Protein AF-A0A813CB22-F1 (afdb_monomer_lite)

Structure (mmCIF, N/CA/C/O backbone):
data_AF-A0A813CB22-F1
#
_entry.id   AF-A0A813CB22-F1
#
loop_
_atom_site.group_PDB
_atom_site.id
_atom_site.type_symbol
_atom_site.label_atom_id
_atom_site.label_alt_id
_atom_site.label_comp_id
_atom_site.label_asym_id
_atom_site.label_entity_id
_atom_site.label_seq_id
_atom_site.pdbx_PDB_ins_code
_atom_site.Cartn_x
_atom_site.Cartn_y
_atom_site.Cartn_z
_atom_site.occupancy
_atom_site.B_iso_or_equiv
_atom_site.auth_seq_id
_atom_site.auth_comp_id
_atom_site.auth_asym_id
_atom_site.auth_atom_id
_atom_site.pdbx_PDB_model_num
ATOM 1 N N . MET A 1 1 ? 55.226 3.024 30.418 1.00 32.41 1 MET A N 1
ATOM 2 C CA . MET A 1 1 ? 54.152 4.021 30.600 1.00 32.41 1 MET A CA 1
ATOM 3 C C . MET A 1 1 ? 52.921 3.530 29.858 1.00 32.41 1 MET A C 1
ATOM 5 O O . MET A 1 1 ? 53.021 3.389 28.644 1.00 32.41 1 MET A O 1
ATOM 9 N N . PRO A 1 2 ? 51.817 3.187 30.535 1.00 31.53 2 PRO A N 1
ATOM 10 C CA . PRO A 1 2 ? 50.578 2.846 29.855 1.00 31.53 2 PRO A CA 1
ATOM 11 C C . PRO A 1 2 ? 49.781 4.129 29.583 1.00 31.53 2 PRO A C 1
ATOM 13 O O . PRO A 1 2 ? 49.601 4.957 30.473 1.00 31.53 2 PRO A O 1
ATOM 16 N N . VAL A 1 3 ? 49.343 4.304 28.339 1.00 32.34 3 VAL A N 1
ATOM 17 C CA . VAL A 1 3 ? 48.434 5.380 27.930 1.00 32.34 3 VAL A CA 1
ATOM 18 C C . VAL A 1 3 ? 47.015 4.915 28.248 1.00 32.34 3 VAL A C 1
ATOM 20 O O . VAL A 1 3 ? 46.509 3.990 27.616 1.00 32.34 3 VAL A O 1
ATOM 23 N N . SER A 1 4 ? 46.399 5.523 29.261 1.00 29.50 4 SER A N 1
ATOM 24 C CA . SER A 1 4 ? 44.985 5.335 29.588 1.00 29.50 4 SER A CA 1
ATOM 25 C C . SER A 1 4 ? 44.114 5.925 28.477 1.00 29.50 4 SER A C 1
ATOM 27 O O . SER A 1 4 ? 44.137 7.128 28.236 1.00 29.50 4 SER A O 1
ATOM 29 N N . LEU A 1 5 ? 43.342 5.073 27.803 1.00 33.09 5 LEU A N 1
ATOM 30 C CA . LEU A 1 5 ? 42.227 5.476 26.948 1.00 33.09 5 LEU A CA 1
ATOM 31 C C . LEU A 1 5 ? 40.998 5.671 27.842 1.00 33.09 5 LEU A C 1
ATOM 33 O O . LEU A 1 5 ? 40.320 4.706 28.193 1.00 33.09 5 LEU A O 1
ATOM 37 N N . GLU A 1 6 ? 40.733 6.914 28.240 1.00 30.16 6 GLU A N 1
ATOM 38 C CA . GLU A 1 6 ? 39.457 7.289 28.850 1.00 30.16 6 GLU A CA 1
ATOM 39 C C . GLU A 1 6 ? 38.346 7.196 27.797 1.00 30.16 6 GLU A C 1
ATOM 41 O O . GLU A 1 6 ? 38.332 7.915 26.795 1.00 30.16 6 GLU A O 1
ATOM 46 N N . ALA A 1 7 ? 37.412 6.273 28.018 1.00 33.19 7 ALA A N 1
ATOM 47 C CA . ALA A 1 7 ? 36.183 6.178 27.251 1.00 33.19 7 ALA A CA 1
ATOM 48 C C . ALA A 1 7 ? 35.262 7.345 27.636 1.00 33.19 7 ALA A C 1
ATOM 50 O O . ALA A 1 7 ? 34.736 7.395 28.747 1.00 33.19 7 ALA A O 1
ATOM 51 N N . ALA A 1 8 ? 35.063 8.284 26.711 1.00 31.55 8 ALA A N 1
ATOM 52 C CA . ALA A 1 8 ? 34.074 9.343 26.849 1.00 31.55 8 ALA A CA 1
ATOM 53 C C . ALA A 1 8 ? 32.657 8.752 26.735 1.00 31.55 8 ALA A C 1
ATOM 55 O O . ALA A 1 8 ? 32.146 8.513 25.637 1.00 31.55 8 ALA A O 1
ATOM 56 N N . ASP A 1 9 ? 32.026 8.508 27.883 1.00 30.12 9 ASP A N 1
ATOM 57 C CA . ASP A 1 9 ? 30.626 8.105 27.993 1.00 30.12 9 ASP A CA 1
ATOM 58 C C . ASP A 1 9 ? 29.713 9.306 27.692 1.00 30.12 9 ASP A C 1
ATOM 60 O O . ASP A 1 9 ? 29.372 10.116 28.556 1.00 30.12 9 ASP A O 1
ATOM 64 N N . SER A 1 10 ? 29.355 9.472 26.417 1.00 33.22 10 SER A N 1
ATOM 65 C CA . SER A 1 10 ? 28.394 10.487 25.977 1.00 33.22 10 SER A CA 1
ATOM 66 C C . SER A 1 10 ? 26.966 9.956 26.109 1.00 33.22 10 SER A C 1
ATOM 68 O O . SER A 1 10 ? 26.302 9.570 25.145 1.00 33.22 10 SER A O 1
ATOM 70 N N . THR A 1 11 ? 26.456 9.967 27.338 1.00 32.47 11 THR A N 1
ATOM 71 C CA . THR A 1 11 ? 25.031 9.766 27.615 1.00 32.47 11 THR A CA 1
ATOM 72 C C . THR A 1 11 ? 24.233 10.978 27.124 1.00 32.47 11 THR A C 1
ATOM 74 O O . THR A 1 11 ? 23.935 11.926 27.848 1.00 32.47 11 THR A O 1
ATOM 77 N N . VAL A 1 12 ? 23.860 10.959 25.841 1.00 35.94 12 VAL A N 1
ATOM 78 C CA . VAL A 1 12 ? 22.913 11.920 25.263 1.00 35.94 12 VAL A CA 1
ATOM 79 C C . VAL A 1 12 ? 21.537 11.679 25.889 1.00 35.94 12 VAL A C 1
ATOM 81 O O . VAL A 1 12 ? 20.763 10.822 25.454 1.00 35.94 12 VAL A O 1
ATOM 84 N N . SER A 1 13 ? 21.234 12.453 26.932 1.00 36.97 13 SER A N 1
ATOM 85 C CA . SER A 1 13 ? 19.912 12.549 27.550 1.00 36.97 13 SER A CA 1
ATOM 86 C C . SER A 1 13 ? 18.880 12.948 26.494 1.00 36.97 13 SER A C 1
ATOM 88 O O . SER A 1 13 ? 18.839 14.074 25.991 1.00 36.97 13 SER A O 1
ATOM 90 N N . ARG A 1 14 ? 18.048 11.984 26.100 1.00 36.25 14 ARG A N 1
ATOM 91 C CA . ARG A 1 14 ? 16.977 12.186 25.129 1.00 36.25 14 ARG A CA 1
ATOM 92 C C . ARG A 1 14 ? 15.856 12.953 25.827 1.00 36.25 14 ARG A C 1
ATOM 94 O O . ARG A 1 14 ? 15.129 12.375 26.630 1.00 36.25 14 ARG A O 1
ATOM 101 N N . ALA A 1 15 ? 15.726 14.244 25.520 1.00 37.78 15 ALA A N 1
ATOM 102 C CA . ALA A 1 15 ? 14.705 15.120 26.093 1.00 37.78 15 ALA A CA 1
ATOM 103 C C . ALA A 1 15 ? 13.320 14.445 26.106 1.00 37.78 15 ALA A C 1
ATOM 105 O O . ALA A 1 15 ? 12.810 14.009 25.065 1.00 37.78 15 ALA A O 1
ATOM 106 N N . ALA A 1 16 ? 12.720 14.345 27.296 1.00 43.31 16 ALA A N 1
ATOM 107 C CA . ALA A 1 16 ? 11.394 13.777 27.483 1.00 43.31 16 ALA A CA 1
ATOM 108 C C . ALA A 1 16 ? 10.388 14.532 26.601 1.00 43.31 16 ALA A C 1
ATOM 110 O O . ALA A 1 16 ? 10.255 15.755 26.680 1.00 43.31 16 ALA A O 1
ATOM 111 N N . LYS A 1 17 ? 9.684 13.807 25.721 1.00 38.12 17 LYS A N 1
ATOM 112 C CA . LYS A 1 17 ? 8.632 14.395 24.884 1.00 38.12 17 LYS A CA 1
ATOM 113 C C . LYS A 1 17 ? 7.585 15.029 25.796 1.00 38.12 17 LYS A C 1
ATOM 115 O O . LYS A 1 17 ? 6.903 14.322 26.529 1.00 38.12 17 LYS A O 1
ATOM 120 N N . ARG A 1 18 ? 7.448 16.354 25.710 1.00 36.00 18 ARG A N 1
ATOM 121 C CA . ARG A 1 18 ? 6.444 17.152 26.424 1.00 36.00 18 ARG A CA 1
ATOM 122 C C . ARG A 1 18 ? 5.058 16.532 26.214 1.00 36.00 18 ARG A C 1
ATOM 124 O O . ARG A 1 18 ? 4.521 16.571 25.104 1.00 36.00 18 ARG A O 1
ATOM 131 N N . VAL A 1 19 ? 4.501 15.932 27.266 1.00 45.09 19 VAL A N 1
ATOM 132 C CA . VAL A 1 19 ? 3.139 15.390 27.262 1.00 45.09 19 VAL A CA 1
ATOM 133 C C . VAL A 1 19 ? 2.197 16.583 27.138 1.00 45.09 19 VAL A C 1
ATOM 135 O O . VAL A 1 19 ? 2.073 17.391 28.054 1.00 45.09 19 VAL A O 1
ATOM 138 N N . LYS A 1 20 ? 1.590 16.761 25.962 1.00 44.97 20 LYS A N 1
ATOM 139 C CA . LYS A 1 20 ? 0.552 17.778 25.776 1.00 44.97 20 LYS A CA 1
ATOM 140 C C . LYS A 1 20 ? -0.671 17.330 26.571 1.00 44.97 20 LYS A C 1
ATOM 142 O O . LYS A 1 20 ? -1.312 16.366 26.160 1.00 44.97 20 LYS A O 1
ATOM 147 N N . VAL A 1 21 ? -0.982 18.031 27.661 1.00 48.75 21 VAL A N 1
ATOM 148 C CA . VAL A 1 21 ? -2.254 17.885 28.379 1.00 48.75 21 VAL A CA 1
ATOM 149 C C . VAL A 1 21 ? -3.372 18.154 27.373 1.00 48.75 21 VAL A C 1
ATOM 151 O O . VAL A 1 21 ? -3.397 19.205 26.729 1.00 48.75 21 VAL A O 1
ATOM 154 N N . VAL A 1 22 ? -4.210 17.150 27.133 1.00 53.44 22 VAL A N 1
ATOM 155 C CA . VAL A 1 22 ? -5.393 17.282 26.282 1.00 53.44 22 VAL A CA 1
ATOM 156 C C . VAL A 1 22 ? -6.532 17.703 27.206 1.00 53.44 22 VAL A C 1
ATOM 158 O O . VAL A 1 22 ? -6.705 17.046 28.231 1.00 53.44 22 VAL A O 1
ATOM 161 N N . PRO A 1 23 ? -7.256 18.792 26.900 1.00 58.53 23 PRO A N 1
ATOM 162 C CA . PRO A 1 23 ? -8.482 19.137 27.611 1.00 58.53 23 PRO A CA 1
ATOM 163 C C . PRO A 1 23 ? -9.414 17.919 27.700 1.00 58.53 23 PRO A C 1
ATOM 165 O O . PRO A 1 23 ? -9.506 17.150 26.739 1.00 58.53 23 PRO A O 1
ATOM 168 N N . ALA A 1 24 ? -10.044 17.707 28.858 1.00 58.84 24 ALA A N 1
ATOM 169 C CA . ALA A 1 24 ? -10.843 16.508 29.136 1.00 58.84 24 ALA A CA 1
ATOM 170 C C . ALA A 1 24 ? -12.028 16.326 28.163 1.00 58.84 24 ALA A C 1
ATOM 172 O O . ALA A 1 24 ? -12.471 15.205 27.946 1.00 58.84 24 ALA A O 1
ATOM 173 N N . ASP A 1 25 ? -12.475 17.412 27.532 1.00 60.19 25 ASP A N 1
ATOM 174 C CA . ASP A 1 25 ? -13.574 17.493 26.565 1.00 60.19 25 ASP A CA 1
ATOM 175 C C . ASP A 1 25 ? -13.175 17.146 25.113 1.00 60.19 25 ASP A C 1
ATOM 177 O O . ASP A 1 25 ? -13.994 17.281 24.203 1.00 60.19 25 ASP A O 1
ATOM 181 N N . GLN A 1 26 ? -11.908 16.781 24.854 1.00 67.19 26 GLN A N 1
ATOM 182 C CA . GLN A 1 26 ? -11.372 16.594 23.492 1.00 67.19 26 GLN A CA 1
ATOM 183 C C . GLN A 1 26 ? -10.410 15.402 23.371 1.00 67.19 26 GLN A C 1
ATOM 185 O O . GLN A 1 26 ? -9.384 15.475 22.676 1.00 67.19 26 GLN A O 1
ATOM 190 N N . LEU A 1 27 ? -10.731 14.294 24.036 1.00 72.62 27 LEU A N 1
ATOM 191 C CA . LEU A 1 27 ? -9.895 13.093 24.109 1.00 72.62 27 LEU A CA 1
ATOM 192 C C . LEU A 1 27 ? -9.650 12.467 22.728 1.00 72.62 27 LEU A C 1
ATOM 194 O O . LEU A 1 27 ? -8.504 12.150 22.391 1.00 72.62 27 LEU A O 1
ATOM 198 N N . PHE A 1 28 ? -10.685 12.355 21.890 1.00 71.12 28 PHE A N 1
ATOM 199 C CA . PHE A 1 28 ? -10.590 11.771 20.547 1.00 71.12 28 PHE A CA 1
ATOM 200 C C . PHE A 1 28 ? -10.539 12.809 19.430 1.00 71.12 28 PHE A C 1
ATOM 202 O O . PHE A 1 28 ? -10.284 12.453 18.277 1.00 71.12 28 PHE A O 1
ATOM 209 N N . ARG A 1 29 ? -10.661 14.104 19.736 1.00 69.25 29 ARG A N 1
ATOM 210 C CA . ARG A 1 29 ? -10.611 15.174 18.725 1.00 69.25 29 ARG A CA 1
ATOM 211 C C . ARG A 1 29 ? -9.360 15.130 17.838 1.00 69.25 29 ARG A C 1
ATOM 213 O O . ARG A 1 29 ? -9.407 15.519 16.678 1.00 69.25 29 ARG A O 1
ATOM 220 N N . LYS A 1 30 ? -8.225 14.649 18.355 1.00 65.06 30 LYS A N 1
ATOM 221 C CA . LYS A 1 30 ? -6.988 14.474 17.564 1.00 65.06 30 LYS A CA 1
ATOM 222 C C . LYS A 1 30 ? -6.978 13.211 16.698 1.00 65.06 30 LYS A C 1
ATOM 224 O O . LYS A 1 30 ? -6.176 13.131 15.773 1.00 65.06 30 LYS A O 1
ATOM 229 N N . ALA A 1 31 ? -7.807 12.227 17.030 1.00 65.12 31 ALA A N 1
ATOM 230 C CA . ALA A 1 31 ? -7.944 10.973 16.298 1.00 65.12 31 ALA A CA 1
ATOM 231 C C . ALA A 1 31 ? -8.979 11.071 15.165 1.00 65.12 31 ALA A C 1
ATOM 233 O O . ALA A 1 31 ? -8.902 10.305 14.206 1.00 65.12 31 ALA A O 1
ATOM 234 N N . VAL A 1 32 ? -9.905 12.030 15.244 1.00 66.56 32 VAL A N 1
ATOM 235 C CA . VAL A 1 32 ? -10.917 12.284 14.214 1.00 66.56 32 VAL A CA 1
ATOM 236 C C . VAL A 1 32 ? -10.426 13.357 13.241 1.00 66.56 32 VAL A C 1
ATOM 238 O O . VAL A 1 32 ? -10.026 14.455 13.631 1.00 66.56 32 VAL A O 1
ATOM 241 N N . ASN A 1 33 ? -10.453 13.051 11.943 1.00 67.56 33 ASN A N 1
ATOM 242 C CA . ASN A 1 33 ? -10.124 14.030 10.914 1.00 67.56 33 ASN A CA 1
ATOM 243 C C . ASN A 1 33 ? -11.358 14.874 10.567 1.00 67.56 33 ASN A C 1
ATOM 245 O O . ASN A 1 33 ? -12.189 14.458 9.769 1.00 67.56 33 ASN A O 1
ATOM 249 N N . PHE A 1 34 ? -11.436 16.082 11.121 1.00 69.00 34 PHE A N 1
ATOM 250 C CA . PHE A 1 34 ? -12.512 17.042 10.833 1.00 69.00 34 PHE A CA 1
ATOM 251 C C . PHE A 1 34 ? -12.311 17.838 9.539 1.00 69.00 34 PHE A C 1
ATOM 253 O O . PHE A 1 34 ? -13.185 18.596 9.132 1.00 69.00 34 PHE A O 1
ATOM 260 N N . LYS A 1 35 ? -11.155 17.703 8.880 1.00 65.88 35 LYS A N 1
ATOM 261 C CA . LYS A 1 35 ? -10.847 18.401 7.624 1.00 65.88 35 LYS A CA 1
ATOM 262 C C . LYS A 1 35 ? -11.205 17.522 6.428 1.00 65.88 35 LYS A C 1
ATOM 264 O O . LYS A 1 35 ? -10.366 17.261 5.566 1.00 65.88 35 LYS A O 1
ATOM 269 N N . LEU A 1 36 ? -12.442 17.039 6.390 1.00 65.81 36 LEU A N 1
ATOM 270 C CA . LEU A 1 36 ? -12.974 16.318 5.239 1.00 65.81 36 LEU A CA 1
ATOM 271 C C . LEU A 1 36 ? -13.398 17.345 4.189 1.00 65.81 36 LEU A C 1
ATOM 273 O O . LEU A 1 36 ? -14.489 17.893 4.243 1.00 65.81 36 LEU A O 1
ATOM 277 N N . ARG A 1 37 ? -12.485 17.655 3.268 1.00 72.19 37 ARG A N 1
ATOM 278 C CA . ARG A 1 37 ? -12.801 18.461 2.077 1.00 72.19 37 ARG A CA 1
ATOM 279 C C . ARG A 1 37 ? -13.347 17.614 0.931 1.00 72.19 37 ARG A C 1
ATOM 281 O O . ARG A 1 37 ? -13.864 18.158 -0.031 1.00 72.19 37 ARG A O 1
ATOM 288 N N . GLU A 1 38 ? -13.158 16.303 1.028 1.00 72.81 38 GLU A N 1
ATOM 289 C CA . GLU A 1 38 ? -13.349 15.344 -0.051 1.00 72.81 38 GLU A CA 1
ATOM 290 C C . GLU A 1 38 ? -13.917 14.049 0.543 1.00 72.81 38 GLU A C 1
ATOM 292 O O . GLU A 1 38 ? -13.515 13.651 1.652 1.00 72.81 38 GLU A O 1
ATOM 297 N N . SER A 1 39 ? -14.820 13.401 -0.196 1.00 79.88 39 SER A N 1
ATOM 298 C CA . SER A 1 39 ? -15.353 12.081 0.149 1.00 79.88 39 SER A CA 1
ATOM 299 C C . SER A 1 39 ? -14.252 11.014 0.108 1.00 79.88 39 SER A C 1
ATOM 301 O O . SER A 1 39 ? -13.147 11.240 -0.401 1.00 79.88 39 SER A O 1
ATOM 303 N N . ASP A 1 40 ? -14.518 9.852 0.702 1.00 76.69 40 ASP A N 1
ATOM 304 C CA . ASP A 1 40 ? -13.569 8.736 0.666 1.00 76.69 40 ASP A CA 1
ATOM 305 C C . ASP A 1 40 ? -13.412 8.164 -0.754 1.00 76.69 40 ASP A C 1
ATOM 307 O O . ASP A 1 40 ? -12.281 7.881 -1.144 1.00 76.69 40 ASP A O 1
ATOM 311 N N . GLU A 1 41 ? -14.484 8.142 -1.550 1.00 81.50 41 GLU A N 1
ATOM 312 C CA . GLU A 1 41 ? -14.457 7.819 -2.986 1.00 81.50 41 GLU A CA 1
ATOM 313 C C . GLU A 1 41 ? -13.525 8.768 -3.752 1.00 81.50 41 GLU A C 1
ATOM 315 O O . GLU A 1 41 ? -12.542 8.336 -4.347 1.00 81.50 41 GLU A O 1
ATOM 320 N N . GLN A 1 42 ? -13.707 10.084 -3.591 1.00 84.56 42 GLN A N 1
ATOM 321 C CA . GLN A 1 42 ? -12.846 11.085 -4.229 1.00 84.56 42 GLN A CA 1
ATOM 322 C C . GLN A 1 42 ? -11.362 10.922 -3.844 1.00 84.56 42 GLN A C 1
ATOM 324 O O . GLN A 1 42 ? -10.462 11.187 -4.643 1.00 84.56 42 GLN A O 1
ATOM 329 N N . LYS A 1 43 ? -11.064 10.528 -2.597 1.00 84.31 43 LYS A N 1
ATOM 330 C CA . LYS A 1 43 ? -9.680 10.246 -2.166 1.00 84.31 43 LYS A CA 1
ATOM 331 C C . LYS A 1 43 ? -9.122 9.002 -2.827 1.00 84.31 43 LYS A C 1
ATOM 333 O O . LYS A 1 43 ? -7.931 8.988 -3.148 1.00 84.31 43 LYS A O 1
ATOM 338 N N . GLU A 1 44 ? -9.937 7.968 -2.962 1.00 86.25 44 GLU A N 1
ATOM 339 C CA . GLU A 1 44 ? -9.546 6.736 -3.623 1.00 86.25 44 GLU A CA 1
ATOM 340 C C . GLU A 1 44 ? -9.273 6.979 -5.110 1.00 86.25 44 GLU A C 1
ATOM 342 O O . GLU A 1 44 ? -8.195 6.602 -5.575 1.00 86.25 44 GLU A O 1
ATOM 347 N N . ASP A 1 45 ? -10.138 7.723 -5.802 1.00 90.12 45 ASP A N 1
ATOM 348 C CA . ASP A 1 45 ? -9.967 8.100 -7.211 1.00 90.12 45 ASP A CA 1
ATOM 349 C C . ASP A 1 45 ? -8.658 8.852 -7.446 1.00 90.12 45 ASP A C 1
ATOM 351 O O . ASP A 1 45 ? -7.833 8.442 -8.263 1.00 90.12 45 ASP A O 1
ATOM 355 N N . ARG A 1 46 ? -8.371 9.881 -6.637 1.00 91.50 46 ARG A N 1
ATOM 356 C CA . ARG A 1 46 ? -7.086 10.601 -6.721 1.00 91.50 46 ARG A CA 1
ATOM 357 C C . ARG A 1 46 ? -5.885 9.713 -6.422 1.00 91.50 46 ARG A C 1
ATOM 359 O O . ARG A 1 46 ? -4.789 9.947 -6.936 1.00 91.50 46 ARG A O 1
ATOM 366 N N . CYS A 1 47 ? -6.033 8.734 -5.529 1.00 92.56 47 CYS A N 1
ATOM 367 C CA . CYS A 1 47 ? -4.964 7.773 -5.280 1.00 92.56 47 CYS A CA 1
ATOM 368 C C . CYS A 1 47 ? -4.759 6.857 -6.489 1.00 92.56 47 CYS A C 1
ATOM 370 O O . CYS A 1 47 ? -3.608 6.529 -6.784 1.00 92.56 47 CYS A O 1
ATOM 372 N N . TRP A 1 48 ? -5.836 6.476 -7.181 1.00 95.88 48 TRP A N 1
ATOM 373 C CA . TRP A 1 48 ? -5.785 5.678 -8.401 1.00 95.88 48 TRP A CA 1
ATOM 374 C C . TRP A 1 48 ? -5.138 6.446 -9.542 1.00 95.88 48 TRP A C 1
ATOM 376 O O . TRP A 1 48 ? -4.169 5.935 -10.095 1.00 95.88 48 TRP A O 1
ATOM 386 N N . GLU A 1 49 ? -5.572 7.675 -9.822 1.00 95.19 49 GLU A N 1
ATOM 387 C CA . GLU A 1 49 ? -4.944 8.550 -10.823 1.00 95.19 49 GLU A CA 1
ATOM 388 C C . GLU A 1 49 ? -3.435 8.643 -10.590 1.00 95.19 49 GLU A C 1
ATOM 390 O O . GLU A 1 49 ? -2.634 8.254 -11.438 1.00 95.19 49 GLU A O 1
ATOM 395 N N . ARG A 1 50 ? -3.031 9.011 -9.370 1.00 96.25 50 ARG A N 1
ATOM 396 C CA . ARG A 1 50 ? -1.617 9.114 -8.983 1.00 96.25 50 ARG A CA 1
ATOM 397 C C . ARG A 1 50 ? -0.844 7.809 -9.121 1.00 96.25 50 ARG A C 1
ATOM 399 O O . ARG A 1 50 ? 0.369 7.843 -9.354 1.00 96.25 50 ARG A O 1
ATOM 406 N N . ALA A 1 51 ? -1.482 6.673 -8.859 1.00 97.50 51 ALA A N 1
ATOM 407 C CA . ALA A 1 51 ? -0.854 5.368 -8.999 1.00 97.50 51 ALA A CA 1
ATOM 408 C C . ALA A 1 51 ? -0.657 5.021 -10.478 1.00 97.50 51 ALA A C 1
ATOM 410 O O . ALA A 1 51 ? 0.437 4.605 -10.856 1.00 97.50 51 ALA A O 1
ATOM 411 N N . ILE A 1 52 ? -1.686 5.241 -11.297 1.00 96.25 52 ILE A N 1
ATOM 412 C CA . ILE A 1 52 ? -1.689 4.988 -12.739 1.00 96.25 52 ILE A CA 1
ATOM 413 C C . ILE A 1 52 ? -0.657 5.870 -13.438 1.00 96.25 52 ILE A C 1
ATOM 415 O O . ILE A 1 52 ? 0.179 5.342 -14.161 1.00 96.25 52 ILE A O 1
ATOM 419 N N . GLU A 1 53 ? -0.644 7.177 -13.170 1.00 95.19 53 GLU A N 1
ATOM 420 C CA . GLU A 1 53 ? 0.328 8.121 -13.741 1.00 95.19 53 GLU A CA 1
ATOM 421 C C . GLU A 1 53 ? 1.769 7.663 -13.503 1.00 95.19 53 GLU A C 1
ATOM 423 O O . GLU A 1 53 ? 2.594 7.644 -14.414 1.00 95.19 53 GLU A O 1
ATOM 428 N N . ARG A 1 54 ? 2.082 7.229 -12.277 1.00 97.12 54 ARG A N 1
ATOM 429 C CA . ARG A 1 54 ? 3.422 6.731 -11.941 1.00 97.12 54 ARG A CA 1
ATOM 430 C C . ARG A 1 54 ? 3.762 5.452 -12.690 1.00 97.12 54 ARG A C 1
ATOM 432 O O . ARG A 1 54 ? 4.898 5.298 -13.125 1.00 97.12 54 ARG A O 1
ATOM 439 N N . TRP A 1 55 ? 2.810 4.535 -12.824 1.00 95.81 55 TRP A N 1
ATOM 440 C CA . TRP A 1 55 ? 3.029 3.309 -13.584 1.00 95.81 55 TRP A CA 1
ATOM 441 C C . TRP A 1 55 ? 3.168 3.569 -15.079 1.00 95.81 55 TRP A C 1
ATOM 443 O O . TRP A 1 55 ? 4.020 2.944 -15.698 1.00 95.81 55 TRP A O 1
ATOM 453 N N . LEU A 1 56 ? 2.433 4.530 -15.638 1.00 93.06 56 LEU A N 1
ATOM 454 C CA . LEU A 1 56 ? 2.639 4.985 -17.011 1.00 93.06 56 LEU A CA 1
ATOM 455 C C . LEU A 1 56 ? 4.053 5.537 -17.203 1.00 93.06 56 LEU A C 1
ATOM 457 O O . LEU A 1 56 ? 4.716 5.137 -18.151 1.00 93.06 56 LEU A O 1
ATOM 461 N N . VAL A 1 57 ? 4.557 6.359 -16.275 1.00 92.81 57 VAL A N 1
ATOM 462 C CA . VAL A 1 57 ? 5.955 6.834 -16.305 1.00 92.81 57 VAL A CA 1
ATOM 463 C C . VAL A 1 57 ? 6.948 5.668 -16.256 1.00 92.81 57 VAL A C 1
ATOM 465 O O . VAL A 1 57 ? 7.910 5.656 -17.015 1.00 92.81 57 VAL A O 1
ATOM 468 N N . ILE A 1 58 ? 6.718 4.670 -15.395 1.00 94.25 58 ILE A N 1
ATOM 469 C CA . ILE A 1 58 ? 7.587 3.484 -15.296 1.00 94.25 58 ILE A CA 1
ATOM 470 C C . ILE A 1 58 ? 7.581 2.681 -16.604 1.00 94.25 58 ILE A C 1
ATOM 472 O O . ILE A 1 58 ? 8.638 2.271 -17.073 1.00 94.25 58 ILE A O 1
ATOM 476 N N . ILE A 1 59 ? 6.404 2.445 -17.187 1.00 91.75 59 ILE A N 1
ATOM 477 C CA . ILE A 1 59 ? 6.252 1.672 -18.427 1.00 91.75 59 ILE A CA 1
ATOM 478 C C . ILE A 1 59 ? 6.849 2.436 -19.618 1.00 91.75 59 ILE A C 1
ATOM 480 O O . ILE A 1 59 ? 7.478 1.829 -20.483 1.00 91.75 59 ILE A O 1
ATOM 484 N N . ALA A 1 60 ? 6.696 3.762 -19.641 1.00 88.31 60 ALA A N 1
ATOM 485 C CA . ALA A 1 60 ? 7.228 4.631 -20.684 1.00 88.31 60 ALA A CA 1
ATOM 486 C C . ALA A 1 60 ? 8.763 4.723 -20.688 1.00 88.31 60 ALA A C 1
ATOM 488 O O . ALA A 1 60 ? 9.324 5.118 -21.706 1.00 88.31 60 ALA A O 1
ATOM 489 N N . GLU A 1 61 ? 9.447 4.331 -19.603 1.00 87.88 61 GLU A N 1
ATOM 490 C CA . GLU A 1 61 ? 10.918 4.304 -19.548 1.00 87.88 61 GLU A CA 1
ATOM 491 C C . GLU A 1 61 ? 11.518 3.381 -20.619 1.00 87.88 61 GLU A C 1
ATOM 493 O O . GLU A 1 61 ? 12.554 3.681 -21.207 1.00 87.88 61 GLU A O 1
ATOM 498 N N . SER A 1 62 ? 10.864 2.247 -20.879 1.00 84.69 62 SER A N 1
ATOM 499 C CA . SER A 1 62 ? 11.228 1.330 -21.957 1.00 84.69 62 SER A CA 1
ATOM 500 C C . SER A 1 62 ? 10.001 0.510 -22.364 1.00 84.69 62 SER A C 1
ATOM 502 O O . SER A 1 62 ? 9.771 -0.580 -21.827 1.00 84.69 62 SER A O 1
ATOM 504 N N . PRO A 1 63 ? 9.186 1.015 -23.311 1.00 81.56 63 PRO A N 1
ATOM 505 C CA . PRO A 1 63 ? 7.957 0.345 -23.729 1.00 81.56 63 PRO A CA 1
ATOM 506 C C . PRO A 1 63 ? 8.196 -1.062 -24.285 1.00 81.56 63 PRO A C 1
ATOM 508 O O . PRO A 1 63 ? 7.380 -1.953 -24.071 1.00 81.56 63 PRO A O 1
ATOM 511 N N . SER A 1 64 ? 9.337 -1.286 -24.948 1.00 82.19 64 SER A N 1
ATOM 512 C CA . SER A 1 64 ? 9.733 -2.594 -25.487 1.00 82.19 64 SER A CA 1
ATOM 513 C C . SER A 1 64 ? 10.104 -3.612 -24.405 1.00 82.19 64 SER A C 1
ATOM 515 O O . SER A 1 64 ? 10.030 -4.813 -24.651 1.00 82.19 64 SER A O 1
ATOM 517 N N . ALA A 1 65 ? 10.460 -3.156 -23.201 1.00 82.88 65 ALA A N 1
ATOM 518 C CA . ALA A 1 65 ? 10.730 -4.005 -22.044 1.00 82.88 65 ALA A CA 1
ATOM 519 C C . ALA A 1 65 ? 9.480 -4.231 -21.172 1.00 82.88 65 ALA A C 1
ATOM 521 O O . ALA A 1 65 ? 9.601 -4.665 -20.025 1.00 82.88 65 ALA A O 1
ATOM 522 N N . SER A 1 66 ? 8.280 -3.959 -21.688 1.00 83.44 66 SER A N 1
ATOM 523 C CA . SER A 1 66 ? 7.010 -4.144 -20.989 1.00 83.44 66 SER A CA 1
ATOM 524 C C . SER A 1 66 ? 6.007 -4.867 -21.885 1.00 83.44 66 SER A C 1
ATOM 526 O O . SER A 1 66 ? 5.724 -4.414 -22.993 1.00 83.44 66 SER A O 1
ATOM 528 N N . LEU A 1 67 ? 5.423 -5.962 -21.388 1.00 78.62 67 LEU A N 1
ATOM 529 C CA . LEU A 1 67 ? 4.398 -6.721 -22.115 1.00 78.62 67 LEU A CA 1
ATOM 530 C C . LEU A 1 67 ? 3.200 -5.840 -22.487 1.00 78.62 67 LEU A C 1
ATOM 532 O O . LEU A 1 67 ? 2.666 -5.953 -23.588 1.00 78.62 67 LEU A O 1
ATOM 536 N N . ILE A 1 68 ? 2.808 -4.931 -21.589 1.00 78.50 68 ILE A N 1
ATOM 537 C CA . ILE A 1 68 ? 1.722 -3.988 -21.858 1.00 78.50 68 ILE A CA 1
ATOM 538 C C . ILE A 1 68 ? 2.219 -2.728 -22.572 1.00 78.50 68 ILE A C 1
ATOM 540 O O . ILE A 1 68 ? 1.492 -2.153 -23.373 1.00 78.50 68 ILE A O 1
ATOM 544 N N . GLY A 1 69 ? 3.477 -2.327 -22.358 1.00 78.31 69 GLY A N 1
ATOM 545 C CA . GLY A 1 69 ? 4.060 -1.128 -22.968 1.00 78.31 69 GLY A CA 1
ATOM 546 C C . GLY A 1 69 ? 4.032 -1.142 -24.494 1.00 78.31 69 GLY A C 1
ATOM 547 O O . GLY A 1 69 ? 3.765 -0.109 -25.100 1.00 78.31 69 GLY A O 1
ATOM 548 N N . ALA A 1 70 ? 4.213 -2.312 -25.110 1.00 73.62 70 ALA A N 1
ATOM 549 C CA . ALA A 1 70 ? 4.142 -2.474 -26.562 1.00 73.62 70 ALA A CA 1
ATOM 550 C C . ALA A 1 70 ? 2.729 -2.275 -27.151 1.00 73.62 70 ALA A C 1
ATOM 552 O O . ALA A 1 70 ? 2.599 -2.002 -28.342 1.00 73.62 70 ALA A O 1
ATOM 553 N N . THR A 1 71 ? 1.679 -2.423 -26.337 1.00 78.06 71 THR A N 1
ATOM 554 C CA . THR A 1 71 ? 0.271 -2.358 -26.773 1.00 78.06 71 THR A CA 1
ATOM 555 C C . THR A 1 71 ? -0.455 -1.107 -26.287 1.00 78.06 71 THR A C 1
ATOM 557 O O . THR A 1 71 ? -1.575 -0.846 -26.723 1.00 78.06 71 THR A O 1
ATOM 560 N N . LEU A 1 72 ? 0.171 -0.312 -25.411 1.00 82.88 72 LEU A N 1
ATOM 561 C CA . LEU A 1 72 ? -0.439 0.905 -24.892 1.00 82.88 72 LEU A CA 1
ATOM 562 C C . LEU A 1 72 ? -0.649 1.932 -26.018 1.00 82.88 72 LEU A C 1
ATOM 564 O O . LEU A 1 72 ? 0.296 2.253 -26.747 1.00 82.88 72 LEU A O 1
ATOM 568 N N . PRO A 1 73 ? -1.858 2.504 -26.146 1.00 80.69 73 PRO A N 1
ATOM 569 C CA . PRO A 1 73 ? -2.139 3.554 -27.113 1.00 80.69 73 PRO A CA 1
ATOM 570 C C . PRO A 1 73 ? -1.523 4.871 -26.625 1.00 80.69 73 PRO A C 1
ATOM 572 O O . PRO A 1 73 ? -2.221 5.760 -26.156 1.00 80.69 73 PRO A O 1
ATOM 575 N N . LEU A 1 74 ? -0.200 5.027 -26.752 1.00 72.12 74 LEU A N 1
ATOM 576 C CA . LEU A 1 74 ? 0.558 6.160 -26.189 1.00 72.12 74 LEU A CA 1
ATOM 577 C C . LEU A 1 74 ? 0.097 7.546 -26.683 1.00 72.12 74 LEU A C 1
ATOM 579 O O . LEU A 1 74 ? 0.443 8.559 -26.082 1.00 72.12 74 LEU A O 1
ATOM 583 N N . ARG A 1 75 ? -0.667 7.603 -27.781 1.00 78.69 75 ARG A N 1
ATOM 584 C CA . ARG A 1 75 ? -1.268 8.838 -28.312 1.00 78.69 75 ARG A CA 1
ATOM 585 C C . ARG A 1 75 ? -2.575 9.228 -27.613 1.00 78.69 75 ARG A C 1
ATOM 587 O O . ARG A 1 75 ? -2.998 10.370 -27.752 1.00 78.69 75 ARG A O 1
ATOM 594 N N . ASP A 1 76 ? -3.181 8.309 -26.867 1.00 87.62 76 ASP A N 1
ATOM 595 C CA . ASP A 1 76 ? -4.371 8.525 -26.051 1.00 87.62 76 ASP A CA 1
ATOM 596 C C . ASP A 1 76 ? -4.054 8.200 -24.583 1.00 87.62 76 ASP A C 1
ATOM 598 O O . ASP A 1 76 ? -4.000 7.045 -24.144 1.00 87.62 76 ASP A O 1
ATOM 602 N N . VAL A 1 77 ? -3.822 9.261 -23.810 1.00 85.69 77 VAL A N 1
ATOM 603 C CA . VAL A 1 77 ? -3.495 9.153 -22.385 1.00 85.69 77 VAL A CA 1
ATOM 604 C C . VAL A 1 77 ? -4.664 8.570 -21.596 1.00 85.69 77 VAL A C 1
ATOM 606 O O . VAL A 1 77 ? -4.432 7.761 -20.703 1.00 85.69 77 VAL A O 1
ATOM 609 N N . GLN A 1 78 ? -5.909 8.921 -21.929 1.00 88.94 78 GLN A N 1
ATOM 610 C CA . GLN A 1 78 ? -7.083 8.449 -21.192 1.00 88.94 78 GLN A CA 1
ATOM 611 C C . GLN A 1 78 ? -7.293 6.953 -21.408 1.00 88.94 78 GLN A C 1
ATOM 613 O O . GLN A 1 78 ? -7.468 6.201 -20.446 1.00 88.94 78 GLN A O 1
ATOM 618 N N . GLN A 1 79 ? -7.167 6.495 -22.653 1.00 89.50 79 GLN A N 1
ATOM 619 C CA . GLN A 1 79 ? -7.227 5.071 -22.962 1.00 89.50 79 GLN A CA 1
ATOM 620 C C . GLN A 1 79 ? -6.061 4.307 -22.315 1.00 89.50 79 GLN A C 1
ATOM 622 O O . GLN A 1 79 ? -6.265 3.236 -21.744 1.00 89.50 79 GLN A O 1
ATOM 627 N N . SER A 1 80 ? -4.851 4.874 -22.323 1.00 90.25 80 SER A N 1
ATOM 628 C CA . SER A 1 80 ? -3.691 4.279 -21.644 1.00 90.25 80 SER A CA 1
ATOM 629 C C . SER A 1 80 ? -3.897 4.167 -20.129 1.00 90.25 80 SER A C 1
ATOM 631 O O . SER A 1 80 ? -3.558 3.145 -19.529 1.00 90.25 80 SER A O 1
ATOM 633 N N . MET A 1 81 ? -4.488 5.187 -19.501 1.00 92.19 81 MET A N 1
ATOM 634 C CA . MET A 1 81 ? -4.829 5.163 -18.079 1.00 92.19 81 MET A CA 1
ATOM 635 C C . MET A 1 81 ? -5.862 4.080 -17.756 1.00 92.19 81 MET A C 1
ATOM 637 O O . MET A 1 81 ? -5.692 3.370 -16.764 1.00 92.19 81 MET A O 1
ATOM 641 N N . ALA A 1 82 ? -6.886 3.910 -18.598 1.00 92.25 82 ALA A N 1
ATOM 642 C CA . ALA A 1 82 ? -7.896 2.865 -18.435 1.00 92.25 82 ALA A CA 1
ATOM 643 C C . ALA A 1 82 ? -7.282 1.456 -18.519 1.00 92.25 82 ALA A C 1
ATOM 645 O O . ALA A 1 82 ? -7.468 0.649 -17.609 1.00 92.25 82 ALA A O 1
ATOM 646 N N . VAL A 1 83 ? -6.448 1.195 -19.531 1.00 91.06 83 VAL A N 1
ATOM 647 C CA . VAL A 1 83 ? -5.741 -0.091 -19.691 1.00 91.06 83 VAL A CA 1
ATOM 648 C C . VAL A 1 83 ? -4.861 -0.399 -18.473 1.00 91.06 83 VAL A C 1
ATOM 650 O O . VAL A 1 83 ? -4.883 -1.504 -17.928 1.00 91.06 83 VAL A O 1
ATOM 653 N N . VAL A 1 84 ? -4.111 0.593 -17.983 1.00 92.56 84 VAL A N 1
ATOM 654 C CA . VAL A 1 84 ? -3.281 0.429 -16.780 1.00 92.56 84 VAL A CA 1
ATOM 655 C C . VAL A 1 84 ? -4.136 0.248 -15.520 1.00 92.56 84 VAL A C 1
ATOM 657 O O . VAL A 1 84 ? -3.741 -0.485 -14.614 1.00 92.56 84 VAL A O 1
ATOM 660 N N . ARG A 1 85 ? -5.325 0.853 -15.431 1.00 94.25 85 ARG A N 1
ATOM 661 C CA . ARG A 1 85 ? -6.248 0.620 -14.311 1.00 94.25 85 ARG A CA 1
ATOM 662 C C . ARG A 1 85 ? -6.760 -0.820 -14.288 1.00 94.25 85 ARG A C 1
ATOM 664 O O . ARG A 1 85 ? -6.833 -1.410 -13.204 1.00 94.25 85 ARG A O 1
ATOM 671 N N . GLU A 1 86 ? -7.099 -1.368 -15.450 1.00 92.75 86 GLU A N 1
ATOM 672 C CA . GLU A 1 86 ? -7.579 -2.744 -15.616 1.00 92.75 86 GLU A CA 1
ATOM 673 C C . GLU A 1 86 ? -6.497 -3.773 -15.269 1.00 92.75 86 GLU A C 1
ATOM 675 O O . GLU A 1 86 ? -6.786 -4.749 -14.572 1.00 92.75 86 GLU A O 1
ATOM 680 N N . LEU A 1 87 ? -5.237 -3.499 -15.631 1.00 91.25 87 LEU A N 1
ATOM 681 C CA . LEU A 1 87 ? -4.066 -4.319 -15.286 1.00 91.25 87 LEU A CA 1
ATOM 682 C C . LEU A 1 87 ? -3.985 -4.640 -13.787 1.00 91.25 87 LEU A C 1
ATOM 684 O O . LEU A 1 87 ? -3.590 -5.735 -13.384 1.00 91.25 87 LEU A O 1
ATOM 688 N N . PHE A 1 88 ? -4.370 -3.689 -12.934 1.00 94.12 88 PHE A N 1
ATOM 689 C CA . PHE A 1 88 ? -4.309 -3.872 -11.487 1.00 94.12 88 PHE A CA 1
ATOM 690 C C . PHE A 1 88 ? -5.495 -4.643 -10.904 1.00 94.12 88 PHE A C 1
ATOM 692 O O . PHE A 1 88 ? -5.427 -5.030 -9.736 1.00 94.12 88 PHE A O 1
ATOM 699 N N . GLY A 1 89 ? -6.553 -4.912 -11.675 1.00 91.00 89 GLY A N 1
ATOM 700 C CA . GLY A 1 89 ? -7.706 -5.713 -11.261 1.00 91.00 89 GLY A CA 1
ATOM 701 C C . GLY A 1 89 ? -8.183 -5.401 -9.835 1.00 91.00 89 GLY A C 1
ATOM 702 O O . GLY A 1 89 ? -8.492 -4.258 -9.499 1.00 91.00 89 GLY A O 1
ATOM 703 N N . LYS A 1 90 ? -8.194 -6.433 -8.975 1.00 90.50 90 LYS A N 1
ATOM 704 C CA . LYS A 1 90 ? -8.620 -6.364 -7.561 1.00 90.50 90 LYS A CA 1
ATOM 705 C C . LYS A 1 90 ? -7.529 -5.891 -6.580 1.00 90.50 90 LYS A C 1
ATOM 707 O O . LYS A 1 90 ? -7.680 -6.057 -5.370 1.00 90.50 90 LYS A O 1
ATOM 712 N N . LYS A 1 91 ? -6.375 -5.397 -7.046 1.00 91.69 91 LYS A N 1
ATOM 713 C CA . LYS A 1 91 ? -5.300 -4.945 -6.144 1.00 91.69 91 LYS A CA 1
ATOM 714 C C . LYS A 1 91 ? -5.695 -3.636 -5.460 1.00 91.69 91 LYS A C 1
ATOM 716 O O . LYS A 1 91 ? -6.217 -2.727 -6.090 1.00 91.69 91 LYS A O 1
ATOM 721 N N . ALA A 1 92 ? -5.367 -3.519 -4.174 1.00 89.81 92 ALA A N 1
ATOM 722 C CA . ALA A 1 92 ? -5.583 -2.285 -3.426 1.00 89.81 92 ALA A CA 1
ATOM 723 C C . ALA A 1 92 ? -4.697 -1.149 -3.963 1.00 89.81 92 ALA A C 1
ATOM 725 O O . ALA A 1 92 ? -3.477 -1.326 -4.083 1.00 89.81 92 ALA A O 1
ATOM 726 N N . VAL A 1 93 ? -5.283 0.035 -4.181 1.00 94.56 93 VAL A N 1
ATOM 727 C CA . VAL A 1 93 ? -4.587 1.224 -4.706 1.00 94.56 93 VAL A CA 1
ATOM 728 C C . VAL A 1 93 ? -3.347 1.591 -3.893 1.00 94.56 93 VAL A C 1
ATOM 730 O O . VAL A 1 93 ? -2.298 1.906 -4.449 1.00 94.56 93 VAL A O 1
ATOM 733 N N . GLY A 1 94 ? -3.415 1.453 -2.564 1.00 92.81 94 GLY A N 1
ATOM 734 C CA . GLY A 1 94 ? -2.280 1.716 -1.679 1.00 92.81 94 GLY A CA 1
ATOM 735 C C . GLY A 1 94 ? -1.085 0.794 -1.944 1.00 92.81 94 GLY A C 1
ATOM 736 O O . GLY A 1 94 ? 0.062 1.238 -1.877 1.00 92.81 94 GLY A O 1
ATOM 737 N N . THR A 1 95 ? -1.330 -0.472 -2.298 1.00 94.56 95 THR A N 1
ATOM 738 C CA . THR A 1 95 ? -0.265 -1.400 -2.701 1.00 94.56 95 THR A CA 1
ATOM 739 C C . THR A 1 95 ? 0.303 -0.994 -4.055 1.00 94.56 95 THR A C 1
ATOM 741 O O . THR A 1 95 ? 1.520 -0.868 -4.167 1.00 94.56 95 THR A O 1
ATOM 744 N N . VAL A 1 96 ? -0.555 -0.737 -5.049 1.00 97.81 96 VAL A N 1
ATOM 745 C CA . VAL A 1 96 ? -0.152 -0.323 -6.407 1.00 97.81 96 VAL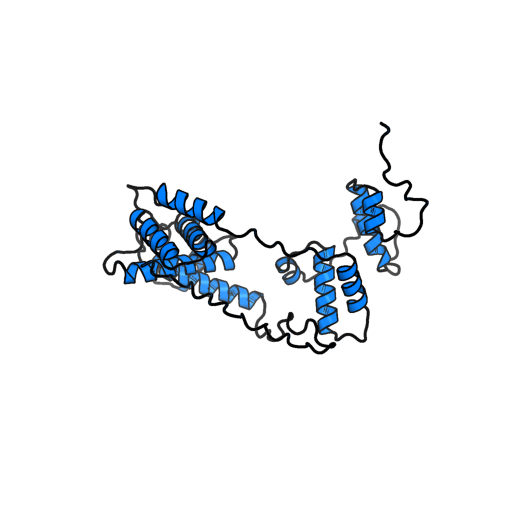 A CA 1
ATOM 746 C C . VAL A 1 96 ? 0.729 0.929 -6.355 1.00 97.81 96 VAL A C 1
ATOM 748 O O . VAL A 1 96 ? 1.842 0.923 -6.883 1.00 97.81 96 VAL A O 1
ATOM 751 N N . LEU A 1 97 ? 0.277 1.966 -5.645 1.00 97.69 97 LEU A N 1
ATOM 752 C CA . LEU A 1 97 ? 0.995 3.226 -5.470 1.00 97.69 97 LEU A CA 1
ATOM 753 C C . LEU A 1 97 ? 2.323 3.032 -4.733 1.00 97.69 97 LEU A C 1
ATOM 755 O O . LEU A 1 97 ? 3.340 3.615 -5.109 1.00 97.69 97 LEU A O 1
ATOM 759 N N . LYS A 1 98 ? 2.341 2.211 -3.676 1.00 97.06 98 LYS A N 1
ATOM 760 C CA . LYS A 1 98 ? 3.571 1.923 -2.932 1.00 97.06 98 LYS A CA 1
ATOM 761 C C . LYS A 1 98 ? 4.615 1.250 -3.824 1.00 97.06 98 LYS A C 1
ATOM 763 O O . LYS A 1 98 ? 5.771 1.661 -3.784 1.00 97.06 98 LYS A O 1
ATOM 768 N N . ARG A 1 99 ? 4.216 0.267 -4.640 1.00 98.19 99 ARG A N 1
ATOM 769 C CA . ARG A 1 99 ? 5.134 -0.416 -5.568 1.00 98.19 99 ARG A CA 1
ATOM 770 C C . ARG A 1 99 ? 5.661 0.527 -6.637 1.00 98.19 99 ARG A C 1
ATOM 772 O O . ARG A 1 99 ? 6.870 0.548 -6.833 1.00 98.19 99 ARG A O 1
ATOM 779 N N . ALA A 1 100 ? 4.806 1.372 -7.212 1.00 98.12 100 ALA A N 1
ATOM 780 C CA . ALA A 1 100 ? 5.246 2.402 -8.151 1.00 98.12 100 ALA A CA 1
ATOM 781 C C . ALA A 1 100 ? 6.313 3.316 -7.529 1.00 98.12 100 ALA A C 1
ATOM 783 O O . ALA A 1 100 ? 7.374 3.529 -8.102 1.00 98.12 100 ALA A O 1
ATOM 784 N N . ASN A 1 101 ? 6.066 3.817 -6.314 1.00 98.38 101 A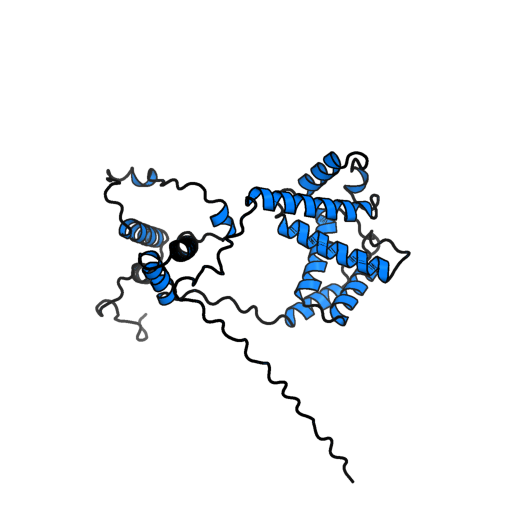SN A N 1
ATOM 785 C CA . ASN A 1 101 ? 7.013 4.692 -5.622 1.00 98.38 101 ASN A CA 1
ATOM 786 C C . ASN A 1 101 ? 8.346 3.999 -5.305 1.00 98.38 101 ASN A C 1
ATOM 788 O O . ASN A 1 101 ? 9.386 4.649 -5.341 1.00 98.38 101 ASN A O 1
ATOM 792 N N . ASP A 1 102 ? 8.332 2.713 -4.956 1.00 98.44 102 ASP A N 1
ATOM 793 C CA . ASP A 1 102 ? 9.563 1.966 -4.682 1.00 98.44 102 ASP A CA 1
ATOM 794 C C . ASP A 1 102 ? 10.367 1.699 -5.971 1.00 98.44 102 ASP A C 1
ATOM 796 O O . ASP A 1 102 ? 11.591 1.816 -5.938 1.00 98.44 102 ASP A O 1
ATOM 800 N N . ILE A 1 103 ? 9.706 1.458 -7.113 1.00 98.19 103 ILE A N 1
ATOM 801 C CA . ILE A 1 103 ? 10.371 1.373 -8.428 1.00 98.19 103 ILE A CA 1
ATOM 802 C C . ILE A 1 103 ? 10.906 2.729 -8.885 1.00 98.19 103 ILE A C 1
ATOM 804 O O . ILE A 1 103 ? 12.043 2.806 -9.334 1.00 98.19 103 ILE A O 1
ATOM 808 N N . LEU A 1 104 ? 10.149 3.817 -8.728 1.00 98.06 104 LEU A N 1
ATOM 809 C CA . LEU A 1 104 ? 10.617 5.149 -9.124 1.00 98.06 104 LEU A CA 1
ATOM 810 C C . LEU A 1 104 ? 11.864 5.579 -8.343 1.00 98.06 104 LEU A C 1
ATOM 812 O O . LEU A 1 104 ? 12.768 6.156 -8.932 1.00 98.06 104 LEU A O 1
ATOM 816 N N . LYS A 1 105 ? 11.967 5.245 -7.048 1.00 98.06 105 LYS A N 1
ATOM 817 C CA . LYS A 1 105 ? 13.204 5.475 -6.275 1.00 98.06 105 LYS A CA 1
ATOM 818 C C . LYS A 1 105 ? 14.386 4.688 -6.835 1.00 98.06 105 LYS A C 1
ATOM 820 O O . LYS A 1 105 ? 15.496 5.209 -6.855 1.00 98.06 105 LYS A O 1
ATOM 825 N N . PHE A 1 106 ? 14.150 3.445 -7.253 1.00 98.06 106 PHE A N 1
ATOM 826 C CA . PHE A 1 106 ? 15.166 2.632 -7.910 1.00 98.06 106 PHE A CA 1
ATOM 827 C C . PHE A 1 106 ? 15.576 3.249 -9.253 1.00 98.06 106 PHE A C 1
ATOM 829 O O . PHE A 1 106 ? 16.763 3.416 -9.487 1.00 98.06 106 PHE A O 1
ATOM 836 N N . PHE A 1 107 ? 14.623 3.690 -10.080 1.00 96.81 107 PHE A N 1
ATOM 837 C CA . PHE A 1 107 ? 14.910 4.345 -11.364 1.00 96.81 107 PHE A CA 1
ATOM 838 C C . PHE A 1 107 ? 15.694 5.644 -11.180 1.00 96.81 107 PHE A C 1
ATOM 840 O O . PHE A 1 107 ? 16.674 5.864 -11.882 1.00 96.81 107 PHE A O 1
ATOM 847 N N . THR A 1 108 ? 15.310 6.486 -10.216 1.00 97.06 108 THR A N 1
ATOM 848 C CA . THR A 1 108 ? 16.071 7.693 -9.867 1.00 97.06 108 THR A CA 1
ATOM 849 C C . THR A 1 108 ? 17.509 7.340 -9.497 1.00 97.06 108 THR A C 1
ATOM 851 O O . THR A 1 108 ? 18.432 7.888 -10.092 1.00 97.06 108 THR A O 1
ATOM 854 N N . TRP A 1 109 ? 17.707 6.365 -8.607 1.00 97.69 109 TRP A N 1
ATOM 855 C CA . TRP A 1 109 ? 19.044 5.910 -8.229 1.00 97.69 109 TRP A CA 1
ATOM 856 C C . TRP A 1 109 ? 19.835 5.325 -9.412 1.00 97.69 109 TRP A C 1
ATOM 858 O O . TRP A 1 109 ? 21.030 5.592 -9.542 1.00 97.69 109 TRP A O 1
ATOM 868 N N . CYS A 1 110 ? 19.186 4.569 -10.304 1.00 96.56 110 CYS A N 1
ATOM 869 C CA . CYS A 1 110 ? 19.814 4.045 -11.515 1.00 96.56 110 CYS A CA 1
ATOM 870 C C . CYS A 1 110 ? 20.289 5.167 -12.434 1.00 96.56 110 CYS A C 1
ATOM 872 O O . CYS A 1 110 ? 21.401 5.082 -12.931 1.00 96.56 110 CYS A O 1
ATOM 874 N N . ARG A 1 111 ? 19.498 6.226 -12.637 1.00 94.75 111 ARG A N 1
ATOM 875 C CA . ARG A 1 111 ? 19.906 7.357 -13.487 1.00 94.75 111 ARG A CA 1
ATOM 876 C C . ARG A 1 111 ? 21.054 8.159 -12.876 1.00 94.75 111 ARG A C 1
ATOM 878 O O . ARG A 1 111 ? 21.886 8.674 -13.611 1.00 94.75 111 ARG A O 1
ATOM 885 N N . GLU A 1 112 ? 21.115 8.243 -11.549 1.00 95.81 112 GLU A N 1
ATOM 886 C CA . GLU A 1 112 ? 22.215 8.900 -10.831 1.00 95.81 112 GLU A CA 1
ATOM 887 C C . GLU A 1 112 ? 23.511 8.073 -10.869 1.00 95.81 112 GLU A C 1
ATOM 889 O O . GLU A 1 112 ? 24.594 8.631 -11.021 1.00 95.81 112 GLU A O 1
ATOM 894 N N . THR A 1 113 ? 23.406 6.747 -10.748 1.00 96.38 113 THR A N 1
ATOM 895 C CA . THR A 1 113 ? 24.566 5.840 -10.633 1.00 96.38 113 THR A CA 1
ATOM 896 C C . THR A 1 113 ? 25.052 5.331 -11.993 1.00 96.38 113 THR A C 1
ATOM 898 O O . THR A 1 113 ? 26.248 5.153 -12.204 1.00 96.38 113 THR A O 1
ATOM 901 N N . HIS A 1 114 ? 24.126 5.139 -12.935 1.00 93.38 114 HIS A N 1
ATOM 902 C CA . HIS A 1 114 ? 24.346 4.586 -14.274 1.00 93.38 114 HIS A CA 1
ATOM 903 C C . HIS A 1 114 ? 23.661 5.451 -15.357 1.00 93.38 114 HIS A C 1
ATOM 905 O O . HIS A 1 114 ? 22.721 4.982 -16.001 1.00 93.38 114 HIS A O 1
ATOM 911 N N . PRO A 1 115 ? 24.118 6.695 -15.616 1.00 88.50 115 PRO A N 1
ATOM 912 C CA . PRO A 1 115 ? 23.402 7.661 -16.468 1.00 88.50 115 PRO A CA 1
ATOM 913 C C . PRO A 1 115 ? 23.101 7.205 -17.903 1.00 88.50 115 PRO A C 1
ATOM 915 O O . PRO A 1 115 ? 22.187 7.723 -18.538 1.00 88.50 115 PRO A O 1
ATOM 918 N N . PHE A 1 116 ? 23.862 6.240 -18.422 1.00 88.31 116 PHE A N 1
ATOM 919 C CA . PHE A 1 116 ? 23.738 5.731 -19.792 1.00 88.31 116 PHE A CA 1
ATOM 920 C C . PHE A 1 116 ? 23.101 4.339 -19.878 1.00 88.31 116 PHE A C 1
ATOM 922 O O . PHE A 1 116 ? 23.102 3.727 -20.945 1.00 88.31 116 PHE A O 1
ATOM 929 N N . ARG A 1 117 ? 22.578 3.812 -18.765 1.00 88.38 117 ARG A N 1
ATOM 930 C CA . ARG A 1 117 ? 21.958 2.486 -18.706 1.00 88.38 117 ARG A CA 1
ATOM 931 C C . ARG A 1 117 ? 20.473 2.619 -18.406 1.00 88.38 117 ARG A C 1
ATOM 933 O O . ARG A 1 117 ? 20.088 3.296 -17.457 1.00 88.38 117 ARG A O 1
ATOM 940 N N . SER A 1 118 ? 19.641 1.932 -19.187 1.00 89.44 118 SER A N 1
ATOM 941 C CA . SER A 1 118 ? 18.216 1.857 -18.869 1.00 89.44 118 SER A CA 1
ATOM 942 C C . SER A 1 118 ? 17.997 1.020 -17.598 1.00 89.44 118 SER A C 1
ATOM 944 O O . SER A 1 118 ? 18.610 -0.042 -17.468 1.00 89.44 118 SER A O 1
ATOM 946 N N . PRO A 1 119 ? 17.126 1.447 -16.663 1.00 91.88 119 PRO A N 1
ATOM 947 C CA . PRO A 1 119 ? 16.781 0.656 -15.479 1.00 91.88 119 PRO A CA 1
ATOM 948 C C . PRO A 1 119 ? 16.030 -0.650 -15.788 1.00 91.88 119 PRO A C 1
ATOM 950 O O . PRO A 1 119 ? 15.935 -1.515 -14.913 1.00 91.88 119 PRO A O 1
ATOM 953 N N . ILE A 1 120 ? 15.460 -0.772 -16.996 1.00 92.69 120 ILE A N 1
ATOM 954 C CA . ILE A 1 120 ? 14.740 -1.955 -17.480 1.00 92.69 120 ILE A CA 1
ATOM 955 C C . ILE A 1 120 ? 15.218 -2.370 -18.890 1.00 92.69 120 ILE A C 1
ATOM 957 O O . ILE A 1 120 ? 15.451 -1.497 -19.728 1.00 92.69 120 ILE A O 1
ATOM 961 N N . PRO A 1 121 ? 15.333 -3.678 -19.203 1.00 93.38 121 PRO A N 1
ATOM 962 C CA . PRO A 1 121 ? 14.933 -4.838 -18.397 1.00 93.38 121 PRO A CA 1
ATOM 963 C C . PRO A 1 121 ? 15.733 -4.975 -17.096 1.00 93.38 121 PRO A C 1
ATOM 965 O O . PRO A 1 121 ? 16.901 -4.609 -17.036 1.00 93.38 121 PRO A O 1
ATOM 968 N N . PHE A 1 122 ? 15.093 -5.469 -16.034 1.00 95.38 122 PHE A N 1
ATOM 969 C CA . PHE A 1 122 ? 15.743 -5.600 -14.732 1.00 95.38 122 PHE A CA 1
ATOM 970 C C . PHE A 1 122 ? 16.921 -6.572 -14.799 1.00 95.38 122 PHE A C 1
ATOM 972 O O . PHE A 1 122 ? 16.760 -7.742 -15.152 1.00 95.38 122 PHE A O 1
ATOM 979 N N . GLU A 1 123 ? 18.087 -6.093 -14.381 1.00 94.62 123 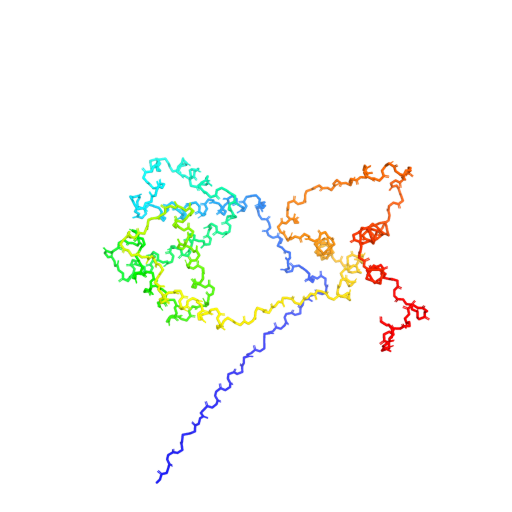GLU A N 1
ATOM 980 C CA . GLU A 1 123 ? 19.317 -6.875 -14.345 1.00 94.62 123 GLU A CA 1
ATOM 981 C C . GLU A 1 123 ? 19.667 -7.253 -12.907 1.00 94.62 123 GLU A C 1
ATOM 983 O O . GLU A 1 123 ? 19.786 -6.384 -12.038 1.00 94.62 123 GLU A O 1
ATOM 988 N N . GLY A 1 124 ? 19.899 -8.543 -12.648 1.00 95.31 124 GLY A N 1
ATOM 989 C CA . GLY A 1 124 ? 20.195 -9.027 -11.293 1.00 95.31 124 GLY A CA 1
ATOM 990 C C . GLY A 1 124 ? 21.405 -8.339 -10.645 1.00 95.31 124 GLY A C 1
ATOM 991 O O . GLY A 1 124 ? 21.388 -8.048 -9.453 1.00 95.31 124 GLY A O 1
ATOM 992 N N . ALA A 1 125 ? 22.427 -7.986 -11.434 1.00 94.31 125 ALA A N 1
ATOM 993 C CA . ALA A 1 125 ? 23.598 -7.262 -10.936 1.00 94.31 125 ALA A CA 1
ATOM 994 C C . ALA A 1 125 ? 23.257 -5.849 -10.422 1.00 94.31 125 ALA A C 1
ATOM 996 O O . ALA A 1 125 ? 23.777 -5.433 -9.386 1.00 94.31 125 ALA A O 1
ATOM 997 N N . VAL A 1 126 ? 22.359 -5.137 -11.113 1.00 96.25 126 VAL A N 1
ATOM 998 C CA . VAL A 1 126 ? 21.916 -3.782 -10.739 1.00 96.25 126 VAL A CA 1
ATOM 999 C C . VAL A 1 126 ? 20.959 -3.841 -9.546 1.00 96.25 126 VAL A C 1
ATOM 1001 O O . VAL A 1 126 ? 21.037 -3.011 -8.641 1.00 96.25 126 VAL A O 1
ATOM 1004 N N . VAL A 1 127 ? 20.095 -4.861 -9.490 1.00 97.25 127 VAL A N 1
ATOM 1005 C CA . VAL A 1 127 ? 19.234 -5.132 -8.325 1.00 97.25 127 VAL A CA 1
ATOM 1006 C C . VAL A 1 127 ? 20.074 -5.392 -7.074 1.00 97.25 127 VAL A C 1
ATOM 1008 O O . VAL A 1 127 ? 19.793 -4.827 -6.013 1.00 97.25 127 VAL A O 1
ATOM 1011 N N . ASP A 1 128 ? 21.132 -6.195 -7.195 1.00 97.56 128 ASP A N 1
ATOM 1012 C CA . ASP A 1 128 ? 22.070 -6.448 -6.104 1.00 97.56 128 ASP A CA 1
ATOM 1013 C C . ASP A 1 128 ? 22.774 -5.163 -5.651 1.00 97.56 128 ASP A C 1
ATOM 1015 O O . ASP A 1 128 ? 22.899 -4.907 -4.453 1.00 97.56 128 ASP A O 1
ATOM 1019 N N . GLU A 1 129 ? 23.222 -4.336 -6.594 1.00 97.69 129 GLU A N 1
ATOM 1020 C CA . GLU A 1 129 ? 23.871 -3.059 -6.299 1.00 97.69 129 GLU A CA 1
ATOM 1021 C C . GLU A 1 129 ? 22.937 -2.095 -5.560 1.00 97.69 129 GLU A C 1
ATOM 1023 O O . GLU A 1 129 ? 23.334 -1.523 -4.542 1.00 97.69 129 GLU A O 1
ATOM 1028 N N . TYR A 1 130 ? 21.671 -1.996 -5.970 1.00 98.31 130 TYR A N 1
ATOM 1029 C CA . TYR A 1 130 ? 20.704 -1.172 -5.250 1.00 98.31 130 TYR A CA 1
ATOM 1030 C C . TYR A 1 130 ? 20.412 -1.706 -3.845 1.00 98.31 130 TYR A C 1
ATOM 1032 O O . TYR A 1 130 ? 20.308 -0.935 -2.890 1.00 98.31 130 TYR A O 1
ATOM 1040 N N . LEU A 1 131 ? 20.330 -3.028 -3.671 1.00 98.19 131 LEU A N 1
ATOM 1041 C CA . LEU A 1 131 ? 20.200 -3.629 -2.342 1.00 98.19 131 LEU A CA 1
ATOM 1042 C C . LEU A 1 131 ? 21.410 -3.320 -1.446 1.00 98.19 131 LEU A C 1
ATOM 1044 O O . LEU A 1 131 ? 21.215 -3.050 -0.256 1.00 98.19 131 LEU A O 1
ATOM 1048 N N . ARG A 1 132 ? 22.638 -3.305 -1.995 1.00 97.88 132 ARG A N 1
ATOM 1049 C CA . ARG A 1 132 ? 23.834 -2.835 -1.266 1.00 97.88 132 ARG A CA 1
ATOM 1050 C C . ARG A 1 132 ? 23.684 -1.371 -0.887 1.00 97.88 132 ARG A C 1
ATOM 1052 O O . ARG A 1 132 ? 23.815 -1.053 0.287 1.00 97.88 132 ARG A O 1
ATOM 1059 N N . HIS A 1 133 ? 23.295 -0.513 -1.827 1.00 98.00 133 HIS A N 1
ATOM 1060 C CA . HIS A 1 133 ? 23.064 0.905 -1.561 1.00 98.00 133 HIS A CA 1
ATOM 1061 C C . HIS A 1 133 ? 22.042 1.134 -0.432 1.00 98.00 133 HIS A C 1
ATOM 1063 O O . HIS A 1 133 ? 22.292 1.913 0.490 1.00 98.00 133 HIS A O 1
ATOM 1069 N N . LEU A 1 134 ? 20.901 0.433 -0.443 1.00 97.62 134 LEU A N 1
ATOM 1070 C CA . LEU A 1 134 ? 19.890 0.546 0.615 1.00 97.62 134 LEU A CA 1
ATOM 1071 C C . LEU A 1 134 ? 20.431 0.101 1.982 1.00 97.62 134 LEU A C 1
ATOM 1073 O O . LEU A 1 134 ? 20.126 0.734 2.994 1.00 97.62 134 LEU A O 1
ATOM 1077 N N . ARG A 1 135 ? 21.226 -0.971 2.022 1.00 95.81 135 ARG A N 1
ATOM 1078 C CA . ARG A 1 135 ? 21.882 -1.442 3.248 1.00 95.81 135 ARG A CA 1
ATOM 1079 C C . ARG A 1 135 ? 22.910 -0.425 3.750 1.00 95.81 135 ARG A C 1
ATOM 1081 O O . ARG A 1 135 ? 22.861 -0.048 4.916 1.00 95.81 135 ARG A O 1
ATOM 1088 N N . ASP A 1 136 ? 23.798 0.032 2.874 1.00 95.88 136 ASP A N 1
ATOM 1089 C CA . ASP A 1 136 ? 24.952 0.870 3.222 1.00 95.88 136 ASP A CA 1
ATOM 1090 C C . ASP A 1 136 ? 24.523 2.286 3.627 1.00 95.88 136 ASP A C 1
ATOM 1092 O O . ASP A 1 136 ? 25.118 2.897 4.510 1.00 95.88 136 ASP A O 1
ATOM 1096 N N . THR A 1 137 ? 23.406 2.775 3.081 1.00 96.00 137 THR A N 1
ATOM 1097 C CA . THR A 1 137 ? 22.761 4.026 3.520 1.00 96.00 137 THR A CA 1
ATOM 1098 C C . THR A 1 137 ? 21.864 3.861 4.755 1.00 96.00 137 THR A C 1
ATOM 1100 O O . THR A 1 137 ? 21.105 4.770 5.107 1.00 96.00 137 THR A O 1
ATOM 1103 N N . GLY A 1 138 ? 21.910 2.701 5.420 1.00 93.44 138 GLY A N 1
ATOM 1104 C CA . GLY A 1 138 ? 21.207 2.443 6.677 1.00 93.44 138 GLY A CA 1
ATOM 1105 C C . GLY A 1 138 ? 19.681 2.426 6.551 1.00 93.44 138 GLY A C 1
ATOM 1106 O O . GLY A 1 138 ? 18.970 2.746 7.511 1.00 93.44 138 GLY A O 1
ATOM 1107 N N . LYS A 1 139 ? 19.128 2.096 5.374 1.00 94.31 139 LYS A N 1
ATOM 1108 C CA . LYS A 1 139 ? 17.671 1.995 5.217 1.00 94.31 139 LYS A CA 1
ATOM 1109 C C . LYS A 1 139 ? 17.135 0.815 6.023 1.00 94.31 139 LYS A C 1
ATOM 1111 O O . LYS A 1 139 ? 17.731 -0.252 6.123 1.00 94.31 139 LYS A O 1
ATOM 1116 N N . LYS A 1 140 ? 15.940 1.004 6.586 1.00 91.19 140 LYS A N 1
ATOM 1117 C CA . LYS A 1 140 ? 15.257 -0.023 7.384 1.00 91.19 140 LYS A CA 1
ATOM 1118 C C . LYS A 1 140 ? 14.916 -1.245 6.526 1.00 91.19 140 LYS A C 1
ATOM 1120 O O . LYS A 1 140 ? 14.560 -1.092 5.362 1.00 91.19 140 LYS A O 1
ATOM 1125 N N . VAL A 1 141 ? 14.842 -2.421 7.155 1.00 91.00 141 VAL A N 1
ATOM 1126 C CA . VAL A 1 141 ? 14.418 -3.707 6.550 1.00 91.00 141 VAL A CA 1
ATOM 1127 C C . VAL A 1 141 ? 13.171 -3.574 5.663 1.00 91.00 141 VAL A C 1
ATOM 1129 O O . VAL A 1 141 ? 13.100 -4.139 4.576 1.00 91.00 141 VAL A O 1
ATOM 1132 N N . GLY A 1 142 ? 12.188 -2.774 6.095 1.00 90.88 142 GLY A N 1
ATOM 1133 C CA . GLY A 1 142 ? 10.958 -2.541 5.334 1.00 90.88 142 GLY A CA 1
ATOM 1134 C C . GLY A 1 142 ? 11.158 -1.865 3.971 1.00 90.88 142 GLY A C 1
ATOM 1135 O O . GLY A 1 142 ? 10.328 -2.072 3.094 1.00 90.88 142 GLY A O 1
ATOM 1136 N N . ALA A 1 143 ? 12.229 -1.090 3.779 1.00 94.38 143 ALA A N 1
ATOM 1137 C CA . ALA A 1 143 ? 12.571 -0.493 2.489 1.00 94.38 143 ALA A CA 1
ATOM 1138 C C . ALA A 1 143 ? 13.145 -1.541 1.526 1.00 94.38 143 ALA A C 1
ATOM 1140 O O . ALA A 1 143 ? 12.697 -1.613 0.388 1.00 94.38 143 ALA A O 1
ATOM 1141 N N . LEU A 1 144 ? 14.053 -2.404 1.999 1.00 96.38 144 LEU A N 1
ATOM 1142 C CA . LEU A 1 144 ? 14.616 -3.489 1.189 1.00 96.38 144 LEU A CA 1
ATOM 1143 C C . LEU A 1 144 ? 13.531 -4.498 0.788 1.00 96.38 144 LEU A C 1
ATOM 1145 O O . LEU A 1 144 ? 13.415 -4.858 -0.380 1.00 96.38 144 LEU A O 1
ATOM 1149 N N . ARG A 1 145 ? 12.679 -4.904 1.742 1.00 94.19 145 ARG A N 1
ATOM 1150 C CA . ARG A 1 145 ? 11.518 -5.766 1.462 1.00 94.19 145 ARG A CA 1
ATOM 1151 C C . ARG A 1 145 ? 10.506 -5.077 0.547 1.00 94.19 145 ARG A C 1
ATOM 1153 O O . ARG A 1 145 ? 9.994 -5.716 -0.364 1.00 94.19 145 ARG A O 1
ATOM 1160 N N . GLY A 1 146 ? 10.264 -3.781 0.752 1.00 96.12 146 GLY A N 1
ATOM 1161 C CA . GLY A 1 146 ? 9.392 -2.974 -0.102 1.00 96.12 146 GLY A CA 1
ATOM 1162 C C . GLY A 1 146 ? 9.848 -2.964 -1.559 1.00 96.12 146 GLY A C 1
ATOM 1163 O O . GLY A 1 146 ? 9.041 -3.254 -2.441 1.00 96.12 146 GLY A O 1
ATOM 1164 N N . PHE A 1 147 ? 11.146 -2.736 -1.782 1.00 98.31 147 PHE A N 1
ATOM 1165 C CA . PHE A 1 147 ? 11.784 -2.818 -3.094 1.00 98.31 147 PHE A CA 1
ATOM 1166 C C . PHE A 1 147 ? 11.686 -4.226 -3.695 1.00 98.31 147 PHE A C 1
ATOM 1168 O O . PHE A 1 147 ? 11.252 -4.367 -4.834 1.00 98.31 147 PHE A O 1
ATOM 1175 N N . ALA A 1 148 ? 11.995 -5.274 -2.926 1.00 97.75 148 ALA A N 1
ATOM 1176 C CA . ALA A 1 148 ? 11.919 -6.646 -3.427 1.00 97.75 148 ALA A CA 1
ATOM 1177 C C . ALA A 1 148 ? 10.504 -7.042 -3.874 1.00 97.75 148 ALA A C 1
ATOM 1179 O O . ALA A 1 148 ? 10.297 -7.609 -4.947 1.00 97.75 148 ALA A O 1
ATOM 1180 N N . GLU A 1 149 ? 9.505 -6.680 -3.076 1.00 98.06 149 GLU A N 1
ATOM 1181 C CA . GLU A 1 149 ? 8.096 -6.841 -3.427 1.00 98.06 149 GLU A CA 1
ATOM 1182 C C . GLU A 1 149 ? 7.706 -5.995 -4.652 1.00 98.06 149 GLU A C 1
ATOM 1184 O O . GLU A 1 149 ? 6.861 -6.424 -5.431 1.00 98.06 149 GLU A O 1
ATOM 1189 N N . ALA A 1 150 ? 8.302 -4.812 -4.842 1.00 98.31 150 ALA A N 1
ATOM 1190 C CA . ALA A 1 150 ? 8.040 -3.945 -5.990 1.00 98.31 150 ALA A CA 1
ATOM 1191 C C . ALA A 1 150 ? 8.628 -4.498 -7.296 1.00 98.31 150 ALA A C 1
ATOM 1193 O O . ALA A 1 150 ? 7.940 -4.466 -8.314 1.00 98.31 150 ALA A O 1
ATOM 1194 N N . ILE A 1 151 ? 9.834 -5.074 -7.267 1.00 98.00 151 ILE A N 1
ATOM 1195 C CA . ILE A 1 151 ? 10.415 -5.791 -8.414 1.00 98.00 151 ILE A CA 1
ATOM 1196 C C . ILE A 1 151 ? 9.525 -6.977 -8.797 1.00 98.00 151 ILE A C 1
ATOM 1198 O O . ILE A 1 151 ? 9.090 -7.069 -9.940 1.00 98.00 151 ILE A O 1
ATOM 1202 N N . ASN A 1 152 ? 9.150 -7.827 -7.835 1.00 97.44 152 ASN A N 1
ATOM 1203 C CA . ASN A 1 152 ? 8.261 -8.964 -8.106 1.00 97.44 152 ASN A CA 1
ATOM 1204 C C . ASN A 1 152 ? 6.894 -8.520 -8.644 1.00 97.44 152 ASN A C 1
ATOM 1206 O O . ASN A 1 152 ? 6.351 -9.143 -9.551 1.00 97.44 152 ASN A O 1
ATOM 1210 N N . PHE A 1 153 ? 6.338 -7.432 -8.109 1.00 97.00 153 PHE A N 1
ATOM 1211 C CA . PHE A 1 153 ? 5.094 -6.856 -8.614 1.00 97.00 153 PHE A CA 1
ATOM 1212 C C . PHE A 1 153 ? 5.249 -6.358 -10.058 1.00 97.00 153 PHE A C 1
ATOM 1214 O O . PHE A 1 153 ? 4.381 -6.605 -10.890 1.00 97.00 153 PHE A O 1
ATOM 1221 N N . SER A 1 154 ? 6.370 -5.715 -10.375 1.00 96.06 154 SER A N 1
ATOM 1222 C CA . SER A 1 154 ? 6.663 -5.230 -11.726 1.00 96.06 154 SER A CA 1
ATOM 1223 C C . SER A 1 154 ? 6.773 -6.373 -12.734 1.00 96.06 154 SER A C 1
ATOM 1225 O O . SER A 1 154 ? 6.210 -6.282 -13.818 1.00 96.06 154 SER A O 1
ATOM 1227 N N . LEU A 1 155 ? 7.435 -7.469 -12.359 1.00 94.56 155 LEU A N 1
ATOM 1228 C CA . LEU A 1 155 ? 7.593 -8.649 -13.214 1.00 94.56 155 LEU A CA 1
ATOM 1229 C C . LEU A 1 155 ? 6.272 -9.407 -13.404 1.00 94.56 155 LEU A C 1
ATOM 1231 O O . LEU A 1 155 ? 5.892 -9.725 -14.524 1.00 94.56 155 LEU A O 1
ATOM 1235 N N . HIS A 1 156 ? 5.564 -9.702 -12.311 1.00 93.00 156 HIS A N 1
ATOM 1236 C CA . HIS A 1 156 ? 4.465 -10.675 -12.327 1.00 93.00 156 HIS A CA 1
ATOM 1237 C C . HIS A 1 156 ? 3.066 -10.067 -12.418 1.00 93.00 156 HIS A C 1
ATOM 1239 O O . HIS A 1 156 ? 2.121 -10.784 -12.730 1.00 93.00 156 HIS A O 1
ATOM 1245 N N . VAL A 1 157 ? 2.909 -8.781 -12.095 1.00 92.19 157 VAL A N 1
ATOM 1246 C CA . VAL A 1 157 ? 1.620 -8.080 -12.212 1.00 92.19 157 VAL A CA 1
ATOM 1247 C C . VAL A 1 157 ? 1.646 -7.128 -13.393 1.00 92.19 157 VAL A C 1
ATOM 1249 O O . VAL A 1 157 ? 0.707 -7.125 -14.174 1.00 92.19 157 VAL A O 1
ATOM 1252 N N . VAL A 1 158 ? 2.713 -6.339 -13.534 1.00 91.88 158 VAL A N 1
ATOM 1253 C CA . VAL A 1 158 ? 2.795 -5.322 -14.595 1.00 91.88 158 VAL A CA 1
ATOM 1254 C C . VAL A 1 158 ? 3.337 -5.890 -15.907 1.00 91.88 158 VA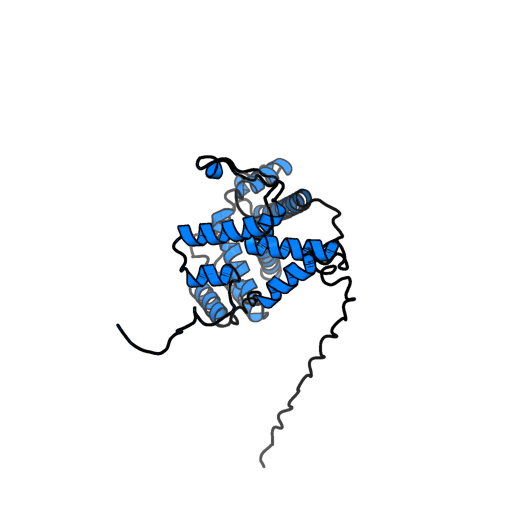L A C 1
ATOM 1256 O O . VAL A 1 158 ? 3.012 -5.380 -16.975 1.00 91.88 158 VAL A O 1
ATOM 1259 N N . GLY A 1 159 ? 4.131 -6.961 -15.843 1.00 90.88 159 GLY A N 1
ATOM 1260 C CA . GLY A 1 159 ? 4.737 -7.574 -17.022 1.00 90.88 159 GLY A CA 1
ATOM 1261 C C . GLY A 1 159 ? 5.953 -6.810 -17.546 1.00 90.88 159 GLY A C 1
ATOM 1262 O O . GLY A 1 159 ? 6.207 -6.817 -18.748 1.00 90.88 159 GLY A O 1
ATOM 1263 N N . LEU A 1 160 ? 6.698 -6.125 -16.672 1.00 92.94 160 LEU A N 1
ATOM 1264 C CA . LEU A 1 160 ? 8.016 -5.600 -17.028 1.00 92.94 160 LEU A CA 1
ATOM 1265 C C . LEU A 1 160 ? 9.015 -6.750 -17.192 1.00 92.94 160 LEU A C 1
ATOM 1267 O O . LEU A 1 160 ? 8.893 -7.800 -16.561 1.00 92.94 160 LEU A O 1
ATOM 1271 N N . SER A 1 161 ? 10.024 -6.533 -18.024 1.00 92.50 161 SER A N 1
ATOM 1272 C CA . SER A 1 161 ? 10.997 -7.557 -18.391 1.00 92.50 161 SER A CA 1
ATOM 1273 C C . SER A 1 161 ? 12.199 -7.572 -17.454 1.00 92.50 161 SER A C 1
ATOM 1275 O O . SER A 1 161 ? 12.602 -6.552 -16.893 1.00 92.50 161 SER A O 1
ATOM 1277 N N . ALA A 1 162 ? 12.806 -8.746 -17.337 1.00 93.38 162 ALA A N 1
ATOM 1278 C CA . ALA A 1 162 ? 14.133 -8.959 -16.778 1.00 93.38 162 ALA A CA 1
ATOM 1279 C C . ALA A 1 162 ? 15.050 -9.540 -17.856 1.00 93.38 162 ALA A C 1
ATOM 1281 O O . ALA A 1 162 ? 14.561 -10.073 -18.855 1.00 93.38 162 ALA A O 1
ATOM 1282 N N . THR A 1 163 ? 16.365 -9.459 -17.664 1.00 90.56 163 THR A N 1
ATOM 1283 C CA . THR A 1 163 ? 17.288 -10.146 -18.573 1.00 90.56 163 THR A CA 1
ATOM 1284 C C . THR A 1 163 ? 17.105 -11.660 -18.484 1.00 90.56 163 THR A C 1
ATOM 1286 O O . THR A 1 163 ? 16.932 -12.224 -17.405 1.00 90.56 163 THR A O 1
ATOM 1289 N N . LEU A 1 164 ? 17.086 -12.326 -19.641 1.00 82.44 164 LEU A N 1
ATOM 1290 C CA . LEU A 1 164 ? 16.760 -13.755 -19.744 1.00 82.44 164 LEU A CA 1
ATOM 1291 C C . LEU A 1 164 ? 17.928 -14.671 -19.357 1.00 82.44 164 LEU A C 1
ATOM 1293 O O . LEU A 1 164 ? 17.721 -15.839 -19.042 1.00 82.44 164 LEU A O 1
ATOM 1297 N N . ASP A 1 165 ? 19.154 -14.156 -19.395 1.00 82.56 165 ASP A N 1
ATOM 1298 C CA . ASP A 1 165 ? 20.382 -14.919 -19.185 1.00 82.56 165 ASP A CA 1
ATOM 1299 C C . ASP A 1 165 ? 20.651 -15.230 -17.706 1.00 82.56 165 ASP A C 1
ATOM 1301 O O . ASP A 1 165 ? 21.387 -16.168 -17.389 1.00 82.56 165 ASP A O 1
ATOM 1305 N N . ARG A 1 166 ? 20.076 -14.447 -16.784 1.00 83.19 166 ARG A N 1
ATOM 1306 C CA . ARG A 1 166 ? 20.345 -14.548 -15.346 1.00 83.19 166 ARG A CA 1
ATOM 1307 C C . ARG A 1 166 ? 19.099 -14.272 -14.509 1.00 83.19 166 ARG A C 1
ATOM 1309 O O . ARG A 1 166 ? 18.309 -13.394 -14.839 1.00 83.19 166 ARG A O 1
ATOM 1316 N N . PRO A 1 167 ? 18.937 -14.953 -13.361 1.00 90.88 167 PRO A N 1
ATOM 1317 C CA . PRO A 1 167 ? 17.852 -14.643 -12.445 1.00 90.88 167 PRO A CA 1
ATOM 1318 C C . PRO A 1 167 ? 18.019 -13.236 -11.857 1.00 90.88 167 PRO A C 1
ATOM 1320 O O . PRO A 1 167 ? 19.106 -12.858 -11.423 1.00 90.88 167 PRO A O 1
ATOM 1323 N N . VAL A 1 168 ? 16.908 -12.504 -11.745 1.00 95.38 168 VAL A N 1
ATOM 1324 C CA . VAL A 1 168 ? 16.859 -11.188 -11.079 1.00 95.38 168 VAL A CA 1
ATOM 1325 C C . VAL A 1 168 ? 17.321 -11.274 -9.623 1.00 95.38 168 VAL A C 1
ATOM 1327 O O . VAL A 1 168 ? 17.980 -10.372 -9.118 1.00 95.38 168 VAL A O 1
ATOM 1330 N N . TRP A 1 169 ? 16.989 -12.375 -8.942 1.00 96.50 169 TRP A N 1
ATOM 1331 C CA . TRP A 1 169 ? 17.328 -12.590 -7.537 1.00 96.50 169 TRP A CA 1
ATOM 1332 C C . TRP A 1 169 ? 18.538 -13.505 -7.379 1.00 96.50 169 TRP A C 1
ATOM 1334 O O . TRP A 1 169 ? 18.404 -14.733 -7.447 1.00 96.50 169 TRP A O 1
ATOM 1344 N N . SER A 1 170 ? 19.697 -12.919 -7.080 1.00 95.94 170 SER A N 1
ATOM 1345 C CA . SER A 1 170 ? 20.904 -13.675 -6.749 1.00 95.94 170 SER A CA 1
ATOM 1346 C C . SER A 1 170 ? 20.781 -14.401 -5.393 1.00 95.94 170 SER A C 1
ATOM 1348 O O . SER A 1 170 ? 19.974 -14.010 -4.536 1.00 95.94 170 SER A O 1
ATOM 1350 N N . PRO A 1 171 ? 21.588 -15.454 -5.142 1.00 96.94 171 PRO A N 1
ATOM 1351 C CA . PRO A 1 171 ? 21.692 -16.060 -3.813 1.00 96.94 171 PRO A CA 1
ATOM 1352 C C . PRO A 1 171 ? 22.060 -15.036 -2.732 1.00 96.94 171 PRO A C 1
ATOM 1354 O O . PRO A 1 171 ? 21.532 -15.095 -1.621 1.00 96.94 171 PRO A O 1
ATOM 1357 N N . TRP A 1 172 ? 22.905 -14.059 -3.078 1.00 97.25 172 TRP A N 1
ATOM 1358 C CA . TRP A 1 172 ? 23.299 -12.983 -2.175 1.00 97.25 172 TRP A CA 1
ATOM 1359 C C . TRP A 1 172 ? 22.117 -12.078 -1.807 1.00 97.25 172 TRP A C 1
ATOM 1361 O O . TRP A 1 172 ? 21.899 -11.843 -0.621 1.00 97.25 172 TRP A O 1
ATOM 1371 N N . ALA A 1 173 ? 21.303 -11.632 -2.771 1.00 96.88 173 ALA A N 1
ATOM 1372 C CA . ALA A 1 173 ? 20.122 -10.809 -2.490 1.00 96.88 173 ALA A CA 1
ATOM 1373 C C . ALA A 1 173 ? 19.125 -11.531 -1.578 1.00 96.88 173 ALA A C 1
ATOM 1375 O O . ALA A 1 173 ? 18.621 -10.955 -0.611 1.00 96.88 173 ALA A O 1
ATOM 1376 N N . LYS A 1 174 ? 18.868 -12.816 -1.854 1.00 96.69 174 LYS A N 1
ATOM 1377 C CA . LYS A 1 174 ? 17.995 -13.654 -1.019 1.00 96.69 174 LYS A CA 1
ATOM 1378 C C . LYS A 1 174 ? 18.549 -13.781 0.403 1.00 96.69 174 LYS A C 1
ATOM 1380 O O . LYS A 1 174 ? 17.802 -13.584 1.363 1.00 96.69 174 LYS A O 1
ATOM 1385 N N . GLY A 1 175 ? 19.851 -14.043 0.531 1.00 97.12 175 GLY A N 1
ATOM 1386 C CA . GLY A 1 175 ? 20.551 -14.123 1.812 1.00 97.12 175 GLY A CA 1
ATOM 1387 C C . GLY A 1 175 ? 20.505 -12.810 2.594 1.00 97.12 175 GLY A C 1
ATOM 1388 O O . GLY A 1 175 ? 20.146 -12.818 3.768 1.00 97.12 175 GLY A O 1
ATOM 1389 N N . LEU A 1 176 ? 20.771 -11.675 1.940 1.00 95.50 176 LEU A N 1
ATOM 1390 C CA . LEU A 1 176 ? 20.686 -10.347 2.552 1.00 95.50 176 LEU A CA 1
ATOM 1391 C C . LEU A 1 176 ? 19.281 -10.078 3.089 1.00 95.50 176 LEU A C 1
ATOM 1393 O O . LEU A 1 176 ? 19.127 -9.677 4.237 1.00 95.50 176 LEU A O 1
ATOM 1397 N N . LEU A 1 177 ? 18.250 -10.302 2.275 1.00 95.06 177 LEU A N 1
ATOM 1398 C CA . LEU A 1 177 ? 16.870 -10.067 2.685 1.00 95.06 177 LEU A CA 1
ATOM 1399 C C . LEU A 1 177 ? 16.471 -10.952 3.879 1.00 95.06 177 LEU A C 1
ATOM 1401 O O . LEU A 1 177 ? 15.813 -10.468 4.799 1.00 95.06 177 LEU A O 1
ATOM 1405 N N . SER A 1 178 ? 16.905 -12.217 3.892 1.00 94.88 178 SER A N 1
ATOM 1406 C CA . SER A 1 178 ? 16.698 -13.127 5.026 1.00 94.88 178 SER A CA 1
ATOM 1407 C C . SER A 1 178 ? 17.444 -12.667 6.280 1.00 94.88 178 SER A C 1
ATOM 1409 O O . SER A 1 178 ? 16.884 -12.672 7.371 1.00 94.88 178 SER A O 1
ATOM 1411 N N . PHE A 1 179 ? 18.698 -12.241 6.138 1.00 92.06 179 PHE A N 1
ATOM 1412 C CA . PHE A 1 179 ? 19.506 -11.738 7.245 1.00 92.06 179 PHE A CA 1
ATOM 1413 C C . PHE A 1 179 ? 18.907 -10.464 7.854 1.00 92.06 179 PHE A C 1
ATOM 1415 O O . PHE A 1 179 ? 18.824 -10.324 9.071 1.00 92.06 179 PHE A O 1
ATOM 1422 N N . MET A 1 180 ? 18.415 -9.555 7.013 1.00 89.38 180 MET A N 1
ATOM 1423 C CA . MET A 1 180 ? 17.759 -8.325 7.455 1.00 89.38 180 MET A CA 1
ATOM 1424 C C . MET A 1 180 ? 16.459 -8.611 8.220 1.00 89.38 180 MET A C 1
ATOM 1426 O O . MET A 1 180 ? 16.135 -7.882 9.155 1.00 89.38 180 MET A O 1
ATOM 1430 N N . ASP A 1 181 ? 15.732 -9.683 7.887 1.00 87.75 181 ASP A N 1
ATOM 1431 C CA . ASP A 1 181 ? 14.561 -10.095 8.669 1.00 87.75 181 ASP A CA 1
ATOM 1432 C C . ASP A 1 181 ? 14.932 -10.558 10.085 1.00 87.75 181 ASP A C 1
ATOM 1434 O O . ASP A 1 181 ? 14.174 -10.281 11.012 1.00 87.75 181 ASP A O 1
ATOM 1438 N N . LEU A 1 182 ? 16.105 -11.174 10.282 1.00 88.12 182 LEU A N 1
ATOM 1439 C CA . LEU A 1 182 ? 16.604 -11.536 11.619 1.00 88.12 182 LEU A CA 1
ATOM 1440 C C . LEU A 1 182 ? 16.921 -10.301 12.469 1.00 88.12 182 LEU A C 1
ATOM 1442 O O . LEU A 1 182 ? 16.739 -10.314 13.682 1.00 88.12 182 LEU A O 1
ATOM 1446 N N . GLN A 1 183 ? 17.369 -9.216 11.834 1.00 83.44 183 GLN A N 1
ATOM 1447 C CA . GLN A 1 183 ? 17.635 -7.945 12.512 1.00 83.44 183 GLN A CA 1
ATOM 1448 C C . GLN A 1 183 ? 16.368 -7.145 12.814 1.00 83.44 183 GLN A C 1
ATOM 1450 O O . GLN A 1 183 ? 16.425 -6.093 13.459 1.00 83.44 183 GLN A O 1
ATOM 1455 N N . ARG A 1 184 ? 15.209 -7.588 12.318 1.00 80.94 184 ARG A N 1
ATOM 1456 C CA . ARG A 1 184 ? 13.955 -6.889 12.547 1.00 80.94 184 ARG A CA 1
ATOM 1457 C C . ARG A 1 184 ? 13.598 -7.017 14.029 1.00 80.94 184 ARG A C 1
ATOM 1459 O O . ARG A 1 184 ? 13.393 -8.136 14.497 1.00 80.94 184 ARG A O 1
ATOM 1466 N N . PRO A 1 185 ? 13.451 -5.898 14.765 1.00 76.44 185 PRO A N 1
ATOM 1467 C CA . PRO A 1 185 ? 12.948 -5.962 16.127 1.00 76.44 185 PRO A CA 1
ATOM 1468 C C . PRO A 1 185 ? 11.614 -6.697 16.127 1.00 76.44 185 PRO A C 1
ATOM 1470 O O . PRO A 1 185 ? 10.816 -6.520 15.193 1.00 76.44 185 PRO A O 1
ATOM 1473 N N . SER A 1 186 ? 11.364 -7.489 17.170 1.00 70.00 186 SER A N 1
ATOM 1474 C CA . SER A 1 186 ? 10.055 -8.099 17.358 1.00 70.00 186 SER A CA 1
ATOM 1475 C C . SER A 1 186 ? 9.001 -7.005 17.216 1.00 70.00 186 SER A C 1
ATOM 1477 O O . SER A 1 186 ? 9.091 -5.920 17.801 1.00 70.00 186 SER A O 1
ATOM 1479 N N . LYS A 1 187 ? 8.038 -7.240 16.322 1.00 58.44 187 LYS A N 1
ATOM 1480 C CA . LYS A 1 187 ? 6.944 -6.299 16.111 1.00 58.44 187 LYS A CA 1
ATOM 1481 C C . LYS A 1 187 ? 6.279 -6.134 17.472 1.00 58.44 187 LYS A C 1
ATOM 1483 O O . LYS A 1 187 ? 5.720 -7.103 17.977 1.00 58.44 187 LYS A O 1
ATOM 1488 N N . SER A 1 188 ? 6.348 -4.938 18.062 1.00 49.25 188 SER A N 1
ATOM 1489 C CA . SER A 1 188 ? 5.568 -4.640 19.257 1.00 49.25 188 SER A CA 1
ATOM 1490 C C . SER A 1 188 ? 4.106 -4.691 18.838 1.00 49.25 188 SER A C 1
ATOM 1492 O O . SER A 1 188 ? 3.556 -3.756 18.248 1.00 49.25 188 SER A O 1
ATOM 1494 N N . SER A 1 189 ? 3.501 -5.863 19.019 1.00 47.31 189 SER A N 1
ATOM 1495 C CA . SER A 1 189 ? 2.076 -6.014 18.808 1.00 47.31 189 SER A CA 1
ATOM 1496 C C . SER A 1 189 ? 1.403 -4.986 19.702 1.00 47.31 189 SER A C 1
ATOM 1498 O O . SER A 1 189 ? 1.785 -4.811 20.862 1.00 47.31 189 SER A O 1
ATOM 1500 N N . LYS A 1 190 ? 0.459 -4.235 19.140 1.00 51.47 190 LYS A N 1
ATOM 1501 C CA . LYS A 1 190 ? -0.338 -3.323 19.953 1.00 51.47 190 LYS A CA 1
ATOM 1502 C C . LYS A 1 190 ? -1.037 -4.180 21.008 1.00 51.47 190 LYS A C 1
ATOM 1504 O O . LYS A 1 190 ? -1.599 -5.219 20.671 1.00 51.47 190 LYS A O 1
ATOM 1509 N N . ILE A 1 191 ? -0.923 -3.777 22.270 1.00 53.06 191 ILE A N 1
ATOM 1510 C CA . ILE A 1 191 ? -1.558 -4.479 23.385 1.00 53.06 191 ILE A CA 1
ATOM 1511 C C . ILE A 1 191 ? -3.066 -4.482 23.124 1.00 53.06 191 ILE A C 1
ATOM 1513 O O . ILE A 1 191 ? -3.624 -3.458 22.720 1.00 53.06 191 ILE A O 1
ATOM 1517 N N . ALA A 1 192 ? -3.702 -5.640 23.295 1.00 64.94 192 ALA A N 1
ATOM 1518 C CA . ALA A 1 192 ? -5.150 -5.745 23.192 1.00 64.94 192 ALA A CA 1
ATOM 1519 C C . ALA A 1 192 ? -5.811 -4.891 24.282 1.00 64.94 192 ALA A C 1
ATOM 1521 O O . ALA A 1 192 ? -5.283 -4.774 25.388 1.00 64.94 192 ALA A O 1
ATOM 1522 N N . LEU A 1 193 ? -6.965 -4.297 23.980 1.00 68.06 193 LEU A N 1
ATOM 1523 C CA . LEU A 1 193 ? -7.724 -3.568 24.993 1.00 68.06 193 LEU A CA 1
ATOM 1524 C C . LEU A 1 193 ? -8.120 -4.528 26.119 1.00 68.06 193 LEU A C 1
ATOM 1526 O O . LEU A 1 193 ? -8.593 -5.636 25.860 1.00 68.06 193 LEU A O 1
ATOM 1530 N N . THR A 1 194 ? -7.911 -4.109 27.365 1.00 77.31 194 THR A N 1
ATOM 1531 C CA . THR A 1 194 ? -8.379 -4.870 28.527 1.00 77.31 194 THR A CA 1
ATOM 1532 C C . THR A 1 194 ? -9.888 -4.702 28.686 1.00 77.31 194 THR A C 1
ATOM 1534 O O . THR A 1 194 ? -10.465 -3.730 28.198 1.00 77.31 194 THR A O 1
ATOM 1537 N N . VAL A 1 195 ? -10.532 -5.607 29.428 1.00 78.31 195 VAL A N 1
ATOM 1538 C CA . VAL A 1 195 ? -11.966 -5.497 29.757 1.00 78.31 195 VAL A CA 1
ATOM 1539 C C . VAL A 1 195 ? -12.282 -4.146 30.405 1.00 78.31 195 VAL A C 1
ATOM 1541 O O . VAL A 1 195 ? -13.259 -3.506 30.041 1.00 78.31 195 VAL A O 1
ATOM 1544 N N . ALA A 1 196 ? -11.410 -3.663 31.296 1.00 77.31 196 ALA A N 1
ATOM 1545 C CA . ALA A 1 196 ? -11.570 -2.359 31.933 1.00 77.31 196 ALA A CA 1
ATOM 1546 C C . ALA A 1 196 ? -11.550 -1.198 30.923 1.00 77.31 196 ALA A C 1
ATOM 1548 O O . ALA A 1 196 ? -12.338 -0.267 31.046 1.00 77.31 196 ALA A O 1
ATOM 1549 N N . MET A 1 197 ? -10.689 -1.261 29.901 1.00 77.75 197 MET A N 1
ATOM 1550 C CA . MET A 1 197 ? -10.637 -0.237 28.851 1.00 77.75 197 MET A CA 1
ATOM 1551 C C . MET A 1 197 ? -11.878 -0.269 27.954 1.00 77.75 197 MET A C 1
ATOM 1553 O O . MET A 1 197 ? -12.354 0.786 27.548 1.00 77.75 197 MET A O 1
ATOM 1557 N N . VAL A 1 198 ? -12.407 -1.458 27.648 1.00 80.00 198 VAL A N 1
ATOM 1558 C CA . VAL A 1 198 ? -13.644 -1.596 26.861 1.00 80.00 198 VAL A CA 1
ATOM 1559 C C . VAL A 1 198 ? -14.846 -1.093 27.657 1.00 80.00 198 VAL A C 1
ATOM 1561 O O . VAL A 1 198 ? -15.609 -0.288 27.138 1.00 80.00 198 VAL A O 1
ATOM 1564 N N . LYS A 1 199 ? -14.956 -1.464 28.936 1.00 82.38 199 LYS A N 1
ATOM 1565 C CA . LYS A 1 199 ? -16.003 -0.963 29.834 1.00 82.38 199 LYS A CA 1
ATOM 1566 C C . LYS A 1 199 ? -15.963 0.561 29.962 1.00 82.38 199 LYS A C 1
ATOM 1568 O O . LYS A 1 199 ? -16.997 1.213 29.890 1.00 82.38 199 LYS A O 1
ATOM 1573 N N . TRP A 1 200 ? -14.764 1.134 30.074 1.00 88.38 200 TRP A N 1
ATOM 1574 C CA . TRP A 1 200 ? -14.602 2.585 30.075 1.00 88.38 200 TRP A CA 1
ATOM 1575 C 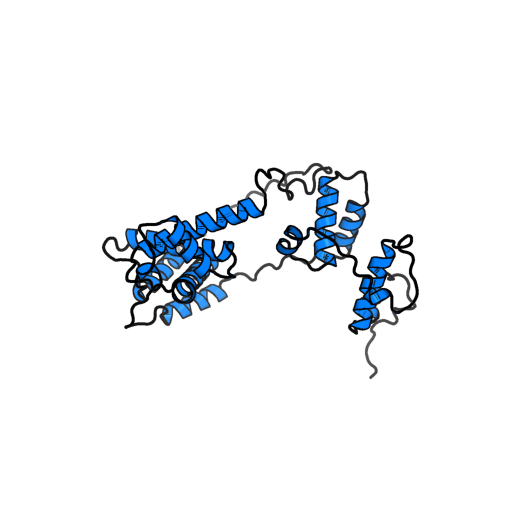C . TRP A 1 200 ? -15.125 3.218 28.779 1.00 88.38 200 TRP A C 1
ATOM 1577 O O . TRP A 1 200 ? -15.795 4.238 28.849 1.00 88.38 200 TRP A O 1
ATOM 1587 N N . LEU A 1 201 ? -14.884 2.616 27.606 1.00 83.31 201 LEU A N 1
ATOM 1588 C CA . LEU A 1 201 ? -15.441 3.114 26.340 1.00 83.31 201 LEU A CA 1
ATOM 1589 C C . LEU A 1 201 ? -16.978 3.063 26.316 1.00 83.31 201 LEU A C 1
ATOM 1591 O O . LEU A 1 201 ? -17.592 3.970 25.759 1.00 83.31 201 LEU A O 1
ATOM 1595 N N . GLU A 1 202 ? -17.595 2.034 26.904 1.00 88.75 202 GLU A N 1
ATOM 1596 C CA . GLU A 1 202 ? -19.058 1.917 27.020 1.00 88.75 202 GLU A CA 1
ATOM 1597 C C . GLU A 1 202 ? -19.637 3.013 27.924 1.00 88.75 202 GLU A C 1
ATOM 1599 O O . GLU A 1 202 ? -20.543 3.737 27.514 1.00 88.75 202 GLU A O 1
ATOM 1604 N N . GLU A 1 203 ? -19.072 3.191 29.121 1.00 89.81 203 GLU A N 1
ATOM 1605 C CA . GLU A 1 203 ? -19.462 4.255 30.059 1.00 89.81 203 GLU A CA 1
ATOM 1606 C C . GLU A 1 203 ? -19.258 5.646 29.434 1.00 89.81 203 GLU A C 1
ATOM 1608 O O . GLU A 1 203 ? -20.123 6.521 29.521 1.00 89.81 203 GLU A O 1
ATOM 1613 N N . PHE A 1 204 ? -18.138 5.828 28.732 1.00 86.94 204 PHE A N 1
ATOM 1614 C CA . PHE A 1 204 ? -17.785 7.069 28.055 1.00 86.94 204 PHE A CA 1
ATOM 1615 C C . PHE A 1 204 ? -18.732 7.400 26.888 1.00 86.94 204 PHE A C 1
ATOM 1617 O O . PHE A 1 204 ? -19.064 8.566 26.681 1.00 86.94 204 PHE A O 1
ATOM 1624 N N . LEU A 1 205 ? -19.210 6.396 26.142 1.00 87.62 205 LEU A N 1
ATOM 1625 C CA . LEU A 1 205 ? -20.204 6.574 25.076 1.00 87.62 205 LEU A CA 1
ATOM 1626 C C . LEU A 1 205 ? -21.572 7.019 25.625 1.00 87.62 205 LEU A C 1
ATOM 1628 O O . LEU A 1 205 ? -22.238 7.858 25.007 1.00 87.62 205 LEU A O 1
ATOM 1632 N N . VAL A 1 206 ? -21.999 6.439 26.751 1.00 87.81 206 VAL A N 1
ATOM 1633 C CA . VAL A 1 206 ? -23.332 6.666 27.338 1.00 87.81 206 VAL A CA 1
ATOM 1634 C C . VAL A 1 206 ? -23.428 8.018 28.045 1.00 87.81 206 VAL A C 1
ATOM 1636 O O . VAL A 1 206 ? -24.478 8.648 27.981 1.00 87.81 206 VAL A O 1
ATOM 1639 N N . SER A 1 207 ? -22.351 8.489 28.677 1.00 88.75 207 SER A N 1
ATOM 1640 C CA . SER A 1 207 ? -22.344 9.781 29.373 1.00 88.75 207 SER A CA 1
ATOM 1641 C C . SER A 1 207 ? -22.585 10.949 28.406 1.00 88.75 207 SER A C 1
ATOM 1643 O O . SER A 1 207 ? -21.799 11.198 27.490 1.00 88.75 207 SER A O 1
ATOM 1645 N N . GLU A 1 208 ? -23.685 11.676 28.620 1.00 87.69 208 GLU A N 1
ATOM 1646 C CA . GLU A 1 208 ? -24.065 12.847 27.818 1.00 87.69 208 GLU A CA 1
ATOM 1647 C C . GLU A 1 208 ? -23.192 14.077 28.090 1.00 87.69 208 GLU A C 1
ATOM 1649 O O . GLU A 1 208 ? -23.135 14.975 27.253 1.00 87.69 208 GLU A O 1
ATOM 1654 N N . ASP A 1 209 ? -22.452 14.073 29.202 1.00 86.94 209 ASP A N 1
ATOM 1655 C CA . ASP A 1 209 ? -21.478 15.112 29.549 1.00 86.94 209 ASP A CA 1
ATOM 1656 C C . ASP A 1 209 ? -20.272 15.117 28.592 1.00 86.94 209 ASP A C 1
ATOM 1658 O O . ASP A 1 209 ? -19.574 16.124 28.452 1.00 86.94 209 ASP A O 1
ATOM 1662 N N . ASN A 1 210 ? -20.022 13.995 27.906 1.00 84.56 210 ASN A N 1
ATOM 1663 C CA . ASN A 1 210 ? -18.952 13.883 26.925 1.00 84.56 210 ASN A CA 1
ATOM 1664 C C . ASN A 1 210 ? -19.360 14.491 25.579 1.00 84.56 210 ASN A C 1
ATOM 1666 O O . ASN A 1 210 ? -20.466 14.291 25.070 1.00 84.56 210 ASN A O 1
ATOM 1670 N N . GLY A 1 211 ? -18.415 15.173 24.929 1.00 81.94 211 GLY A N 1
ATOM 1671 C CA . GLY A 1 211 ? -18.645 15.771 23.617 1.00 81.94 211 GLY A CA 1
ATOM 1672 C C . GLY A 1 211 ? -19.076 14.740 22.565 1.00 81.94 211 GLY A C 1
ATOM 1673 O O . GLY A 1 211 ? -18.521 13.644 22.477 1.00 81.94 211 GLY A O 1
ATOM 1674 N N . ILE A 1 212 ? -20.022 15.116 21.699 1.00 83.00 212 ILE A N 1
ATOM 1675 C CA . ILE A 1 212 ? -20.598 14.233 20.665 1.00 83.00 212 ILE A CA 1
ATOM 1676 C C . ILE A 1 212 ? -19.544 13.556 19.773 1.00 83.00 212 ILE A C 1
ATOM 1678 O O . ILE A 1 212 ? -19.687 12.393 19.410 1.00 83.00 212 ILE A O 1
ATOM 1682 N N . CYS A 1 213 ? -18.453 14.258 19.456 1.00 81.06 213 CYS A N 1
ATOM 1683 C CA . CYS A 1 213 ? -17.355 13.718 18.650 1.00 81.06 213 CYS A CA 1
ATOM 1684 C C . CYS A 1 213 ? -16.593 12.598 19.368 1.00 81.06 213 CYS A C 1
ATOM 1686 O O . CYS A 1 213 ? -16.190 11.617 18.746 1.00 81.06 213 CYS A O 1
ATOM 1688 N N . ASP A 1 214 ? -16.387 12.759 20.672 1.00 83.19 214 ASP A N 1
ATOM 1689 C CA . ASP A 1 214 ? -15.662 11.803 21.495 1.00 83.19 214 ASP A CA 1
ATOM 1690 C C . ASP A 1 214 ? -16.540 10.573 21.770 1.00 83.19 214 ASP A C 1
ATOM 1692 O O . ASP A 1 214 ? -16.067 9.441 21.653 1.00 83.19 214 ASP A O 1
ATOM 1696 N N . ARG A 1 215 ? -17.843 10.783 22.003 1.00 84.94 215 ARG A N 1
ATOM 1697 C CA . ARG A 1 215 ? -18.848 9.710 22.061 1.00 84.94 215 ARG A CA 1
ATOM 1698 C C . ARG A 1 215 ? -18.905 8.929 20.747 1.00 84.94 215 ARG A C 1
ATOM 1700 O O . ARG A 1 215 ? -18.817 7.706 20.762 1.00 84.94 215 ARG A O 1
ATOM 1707 N N . TYR A 1 216 ? -18.947 9.610 19.601 1.00 82.50 216 TYR A N 1
ATOM 1708 C CA . TYR A 1 216 ? -18.912 8.964 18.283 1.00 82.50 216 TYR A CA 1
ATOM 1709 C C . TYR A 1 216 ? -17.646 8.118 18.073 1.00 82.50 216 TYR A C 1
ATOM 1711 O O . TYR A 1 216 ? -17.717 6.985 17.588 1.00 82.50 216 TYR A O 1
ATOM 1719 N N . ALA A 1 217 ? -16.477 8.630 18.470 1.00 79.19 217 ALA A N 1
ATOM 1720 C CA . ALA A 1 217 ? -15.224 7.886 18.379 1.00 79.19 217 ALA A CA 1
ATOM 1721 C C . ALA A 1 217 ? -15.227 6.635 19.277 1.00 79.19 217 ALA A C 1
ATOM 1723 O O . ALA A 1 217 ? -14.815 5.563 18.824 1.00 79.19 217 ALA A O 1
ATOM 1724 N N . ALA A 1 218 ? -15.738 6.743 20.508 1.00 85.31 218 ALA A N 1
ATOM 1725 C CA . ALA A 1 218 ? -15.905 5.603 21.409 1.00 85.31 218 ALA A CA 1
ATOM 1726 C C . ALA A 1 218 ? -16.867 4.554 20.827 1.00 85.31 218 ALA A C 1
ATOM 1728 O O . ALA A 1 218 ? -16.523 3.372 20.777 1.00 85.31 218 ALA A O 1
ATOM 1729 N N . GLY A 1 219 ? -18.009 4.987 20.284 1.00 85.19 219 GLY A N 1
ATOM 1730 C CA . GLY A 1 219 ? -18.968 4.120 19.595 1.00 85.19 219 GLY A CA 1
ATOM 1731 C C . GLY A 1 219 ? -18.363 3.409 18.384 1.00 85.19 219 GLY A C 1
ATOM 1732 O O . GLY A 1 219 ? -18.537 2.205 18.230 1.00 85.19 219 GLY A O 1
ATOM 1733 N N . THR A 1 220 ? -17.558 4.111 17.581 1.00 81.88 220 THR A N 1
ATOM 1734 C CA . THR A 1 220 ? -16.829 3.514 16.448 1.00 81.88 220 THR A CA 1
ATOM 1735 C C . THR A 1 220 ? -15.845 2.438 16.919 1.00 81.88 220 THR A C 1
ATOM 1737 O O . THR A 1 220 ? -15.759 1.370 16.314 1.00 81.88 220 THR A O 1
ATOM 1740 N N . CYS A 1 221 ? -15.121 2.683 18.019 1.00 80.12 221 CYS A N 1
ATOM 1741 C CA . CYS A 1 221 ? -14.207 1.697 18.602 1.00 80.12 221 CYS A CA 1
ATOM 1742 C C . CYS A 1 221 ? -14.956 0.451 19.089 1.00 80.12 221 CYS A C 1
ATOM 1744 O O . CYS A 1 221 ? -14.547 -0.665 18.774 1.00 80.12 221 CYS A O 1
ATOM 1746 N N . LEU A 1 222 ? -16.056 0.636 19.823 1.00 85.44 222 LEU A N 1
ATOM 1747 C CA . LEU A 1 222 ? -16.895 -0.459 20.315 1.00 85.44 222 LEU A CA 1
ATOM 1748 C C . LEU A 1 222 ? -17.498 -1.258 19.163 1.00 85.44 222 LEU A C 1
ATOM 1750 O O . LEU A 1 222 ? -17.427 -2.486 19.164 1.00 85.44 222 LEU A O 1
ATOM 1754 N N . PHE A 1 223 ? -18.008 -0.578 18.138 1.00 82.56 223 PHE A N 1
ATOM 1755 C CA . PHE A 1 223 ? -18.546 -1.249 16.967 1.00 82.56 223 PHE A CA 1
ATOM 1756 C C . PHE A 1 223 ? -17.478 -2.088 16.257 1.00 82.56 223 PHE A C 1
ATOM 1758 O O . PHE A 1 223 ? -17.728 -3.254 15.960 1.00 82.56 223 PHE A O 1
ATOM 1765 N N . ALA A 1 224 ? -16.264 -1.562 16.064 1.00 76.19 224 ALA A N 1
ATOM 1766 C CA . ALA A 1 224 ? -15.146 -2.319 15.497 1.00 76.19 224 ALA A CA 1
ATOM 1767 C C . ALA A 1 224 ? -14.818 -3.586 16.310 1.00 76.19 224 ALA A C 1
ATOM 1769 O O . ALA A 1 224 ? -14.547 -4.645 15.742 1.00 76.19 224 ALA A O 1
ATOM 1770 N N . ILE A 1 225 ? -14.859 -3.485 17.644 1.00 76.56 225 ILE A N 1
ATOM 1771 C CA . ILE A 1 225 ? -14.587 -4.599 18.561 1.00 76.56 225 ILE A CA 1
ATOM 1772 C C . ILE A 1 225 ? -15.657 -5.686 18.422 1.00 76.56 225 ILE A C 1
ATOM 1774 O O . ILE A 1 225 ? -15.309 -6.851 18.212 1.00 76.56 225 ILE A O 1
ATOM 1778 N N . PHE A 1 226 ? -16.937 -5.316 18.519 1.00 79.94 226 PHE A N 1
ATOM 1779 C CA . PHE A 1 226 ? -18.044 -6.273 18.555 1.00 79.94 226 PHE A CA 1
ATOM 1780 C C . PHE A 1 226 ? -18.374 -6.867 17.185 1.00 79.94 226 PHE A C 1
ATOM 1782 O O . PHE A 1 226 ? -18.640 -8.061 17.093 1.00 79.94 226 PHE A O 1
ATOM 1789 N N . SER A 1 227 ? -18.277 -6.079 16.112 1.00 73.12 227 SER A N 1
ATOM 1790 C CA . SER A 1 227 ? -18.470 -6.575 14.740 1.00 73.12 227 SER A CA 1
ATOM 1791 C C . SER A 1 227 ? -17.236 -7.265 14.160 1.00 73.12 227 SER A C 1
ATOM 1793 O O . SER A 1 227 ? -17.314 -7.854 13.088 1.00 73.12 227 SER A O 1
ATOM 1795 N N . ARG A 1 228 ? -16.083 -7.186 14.844 1.00 70.81 228 ARG A N 1
ATOM 1796 C CA . ARG A 1 228 ? -14.783 -7.681 14.350 1.00 70.81 228 ARG A CA 1
ATOM 1797 C C . ARG A 1 228 ? -14.333 -7.012 13.044 1.00 70.81 228 ARG A C 1
ATOM 1799 O O . ARG A 1 228 ? -13.478 -7.552 12.338 1.00 70.81 228 ARG A O 1
ATOM 1806 N N . SER A 1 229 ? -14.874 -5.834 12.755 1.00 67.50 229 SER A N 1
ATOM 1807 C CA . SER A 1 229 ? -14.604 -5.069 11.541 1.00 67.50 229 SER A CA 1
ATOM 1808 C C . SER A 1 229 ? -13.224 -4.416 11.565 1.00 67.50 229 SER A C 1
ATOM 1810 O O . SER A 1 229 ? -12.756 -3.912 12.590 1.00 67.50 229 SER A O 1
ATOM 1812 N N . ARG A 1 230 ? -12.565 -4.360 10.404 1.00 64.81 230 ARG A N 1
ATOM 1813 C CA . ARG A 1 230 ? -11.407 -3.482 10.186 1.00 64.81 230 ARG A CA 1
ATOM 1814 C C . ARG A 1 230 ? -11.886 -2.050 9.982 1.00 64.81 230 ARG A C 1
ATOM 1816 O O . ARG A 1 230 ? -12.987 -1.821 9.502 1.00 64.81 230 ARG A O 1
ATOM 1823 N N . ASN A 1 231 ? -11.000 -1.077 10.190 1.00 69.56 231 ASN A N 1
ATOM 1824 C CA . ASN A 1 231 ? -11.295 0.322 9.849 1.00 69.56 231 ASN A CA 1
ATOM 1825 C C . ASN A 1 231 ? -11.705 0.531 8.380 1.00 69.56 231 ASN A C 1
ATOM 1827 O O . ASN A 1 231 ? -12.403 1.494 8.097 1.00 69.56 231 ASN A O 1
ATOM 1831 N N . SER A 1 232 ? -11.254 -0.317 7.445 1.00 67.62 232 SER A N 1
ATOM 1832 C CA . SER A 1 232 ? -11.723 -0.284 6.052 1.00 67.62 232 SER A CA 1
ATOM 1833 C C . SER A 1 232 ? -13.191 -0.666 5.930 1.00 67.62 232 SER A C 1
ATOM 1835 O O . SER A 1 232 ? -13.912 -0.044 5.165 1.00 67.62 232 SER A O 1
ATOM 1837 N N . ASP A 1 233 ? -13.621 -1.650 6.711 1.00 71.94 233 ASP A N 1
ATOM 1838 C CA . ASP A 1 233 ? -14.972 -2.202 6.663 1.00 71.94 233 ASP A CA 1
ATOM 1839 C C . ASP A 1 233 ? -15.954 -1.184 7.269 1.00 71.94 233 ASP A C 1
ATOM 1841 O O . ASP A 1 233 ? -17.016 -0.925 6.718 1.00 71.94 233 ASP A O 1
ATOM 1845 N N . LEU A 1 234 ? -15.532 -0.489 8.335 1.00 73.31 234 LEU A N 1
ATOM 1846 C CA . LEU A 1 234 ? -16.300 0.597 8.958 1.00 73.31 234 LEU A CA 1
ATOM 1847 C C . LEU A 1 234 ? -16.572 1.783 8.023 1.00 73.31 234 LEU A C 1
ATOM 1849 O O . LEU A 1 234 ? -17.541 2.503 8.229 1.00 73.31 234 LEU A O 1
ATOM 1853 N N . LYS A 1 235 ? -15.707 2.021 7.031 1.00 70.75 235 LYS A N 1
ATOM 1854 C CA . LYS A 1 235 ? -15.841 3.156 6.100 1.00 70.75 235 LYS A CA 1
ATOM 1855 C C . LYS A 1 235 ? -16.921 2.949 5.050 1.00 70.75 235 LYS A C 1
ATOM 1857 O O . LYS A 1 235 ? -17.420 3.931 4.520 1.00 70.75 235 LYS A O 1
ATOM 1862 N N . VAL A 1 236 ? -17.213 1.693 4.731 1.00 69.31 236 VAL A N 1
ATOM 1863 C CA . VAL A 1 236 ? -18.168 1.295 3.687 1.00 69.31 236 VAL A CA 1
ATOM 1864 C C . VAL A 1 236 ? -19.463 0.741 4.285 1.00 69.31 236 VAL A C 1
ATOM 1866 O O . VAL A 1 236 ? -20.313 0.231 3.566 1.00 69.31 236 VAL A O 1
ATOM 1869 N N . CYS A 1 237 ? -19.606 0.807 5.612 1.00 71.06 237 CYS A N 1
ATOM 1870 C CA . CYS A 1 237 ? -20.828 0.433 6.306 1.00 71.06 237 CYS A CA 1
ATOM 1871 C C . CYS A 1 237 ? -21.833 1.584 6.192 1.00 71.06 237 CYS A C 1
ATOM 1873 O O . CYS A 1 237 ? -21.719 2.585 6.900 1.00 71.06 237 CYS A O 1
ATOM 1875 N N . GLU A 1 238 ? -22.783 1.451 5.269 1.00 67.69 238 GLU A N 1
ATOM 1876 C CA . GLU A 1 238 ? -23.787 2.484 4.985 1.00 67.69 238 GLU A CA 1
ATOM 1877 C C . GLU A 1 238 ? -25.140 2.169 5.620 1.00 67.69 238 GLU A C 1
ATOM 1879 O O . GLU A 1 238 ? -25.804 3.065 6.136 1.00 67.69 238 GLU A O 1
ATOM 1884 N N . ASN A 1 239 ? -25.525 0.891 5.622 1.00 62.75 239 ASN A N 1
ATOM 1885 C CA . ASN A 1 239 ? -26.829 0.431 6.079 1.00 62.75 239 ASN A CA 1
ATOM 1886 C C . ASN A 1 239 ? -26.695 -0.747 7.038 1.00 62.75 239 ASN A C 1
ATOM 1888 O O . ASN A 1 239 ? -25.716 -1.495 7.019 1.00 62.75 239 ASN A O 1
ATOM 1892 N N . TRP A 1 240 ? -27.718 -0.895 7.871 1.00 63.31 240 TRP A N 1
ATOM 1893 C CA . TRP A 1 240 ? -27.828 -1.966 8.843 1.00 63.31 240 TRP A CA 1
ATOM 1894 C C . TRP A 1 240 ? -29.119 -2.710 8.588 1.00 63.31 240 TRP A C 1
ATOM 1896 O O . TRP A 1 240 ? -30.190 -2.277 9.011 1.00 63.31 240 TRP A O 1
ATOM 1906 N N . ASP A 1 241 ? -28.991 -3.841 7.914 1.00 62.25 241 ASP A N 1
ATOM 1907 C CA . ASP A 1 241 ? -30.096 -4.765 7.771 1.00 62.25 241 ASP A CA 1
ATOM 1908 C C . ASP A 1 241 ? -30.115 -5.655 9.003 1.00 62.25 241 ASP A C 1
ATOM 1910 O O . ASP A 1 241 ? -29.231 -6.483 9.240 1.00 62.25 241 ASP A O 1
ATOM 1914 N N . LEU A 1 242 ? -31.118 -5.429 9.841 1.00 59.03 242 LEU A N 1
ATOM 1915 C CA . LEU A 1 242 ? -31.403 -6.329 10.938 1.00 59.03 242 LEU A CA 1
ATOM 1916 C C . LEU A 1 242 ? -32.135 -7.535 10.352 1.00 59.03 242 LEU A C 1
ATOM 1918 O O . LEU A 1 242 ? -33.354 -7.517 10.178 1.00 59.03 242 LEU A O 1
ATOM 1922 N N . ASP A 1 243 ? -31.369 -8.564 10.003 1.00 57.28 243 ASP A N 1
ATOM 1923 C CA . ASP A 1 243 ? -31.923 -9.819 9.513 1.00 57.28 243 ASP A CA 1
ATOM 1924 C C . ASP A 1 243 ? -32.533 -10.609 10.679 1.00 57.28 243 ASP A C 1
ATOM 1926 O O . ASP A 1 243 ? -31.857 -11.304 11.443 1.00 57.28 243 ASP A O 1
ATOM 1930 N N . PHE A 1 244 ? -33.841 -10.425 10.851 1.00 58.62 244 PHE A N 1
ATOM 1931 C CA . PHE A 1 244 ? -34.661 -11.152 11.814 1.00 58.62 244 PHE A CA 1
ATOM 1932 C C . PHE A 1 244 ? -35.397 -12.344 11.177 1.00 58.62 244 PHE A C 1
ATOM 1934 O O . PHE A 1 244 ? -36.189 -12.997 11.862 1.00 58.62 244 PHE A O 1
ATOM 1941 N N . GLU A 1 245 ? -35.190 -12.645 9.889 1.00 50.50 245 GLU A N 1
ATOM 1942 C CA . GLU A 1 245 ? -35.915 -13.727 9.204 1.00 50.50 245 GLU A CA 1
ATOM 1943 C C . GLU A 1 245 ? -35.532 -15.101 9.781 1.00 50.50 245 GLU A C 1
ATOM 1945 O O . GLU A 1 245 ? -36.412 -15.921 10.038 1.00 50.50 245 GLU A O 1
ATOM 1950 N N . ASP A 1 246 ? -34.266 -15.296 10.167 1.00 46.47 246 ASP A N 1
ATOM 1951 C CA . ASP A 1 246 ? -33.788 -16.511 10.855 1.00 46.47 246 ASP A CA 1
ATOM 1952 C C . ASP A 1 246 ? -34.288 -16.643 12.314 1.00 46.47 246 ASP A C 1
ATOM 1954 O O . ASP A 1 246 ? -34.085 -17.662 12.980 1.00 46.47 246 ASP A O 1
ATOM 1958 N N . ILE A 1 247 ? -34.963 -15.611 12.836 1.00 47.81 247 ILE A N 1
ATOM 1959 C CA . ILE A 1 247 ? -35.600 -15.600 14.163 1.00 47.81 247 ILE A CA 1
ATOM 1960 C C . ILE A 1 247 ? -37.111 -15.891 14.049 1.00 47.81 247 ILE A C 1
ATOM 1962 O O . ILE A 1 247 ? -37.717 -16.407 14.993 1.00 47.81 247 ILE A O 1
ATOM 1966 N N . ARG A 1 248 ? -37.728 -15.642 12.882 1.00 40.31 248 ARG A N 1
ATOM 1967 C CA . ARG A 1 248 ? -39.181 -15.767 12.655 1.00 40.31 248 ARG A CA 1
ATOM 1968 C C . ARG A 1 248 ? -39.716 -17.196 12.662 1.00 40.31 248 ARG A C 1
ATOM 1970 O O . ARG A 1 248 ? -40.877 -17.387 13.021 1.00 40.31 248 ARG A O 1
ATOM 1977 N N . THR A 1 249 ? -38.919 -18.210 12.334 1.00 44.66 249 THR A N 1
ATOM 1978 C CA . THR A 1 249 ? -39.395 -19.609 12.362 1.00 44.66 249 THR A CA 1
ATOM 1979 C C . THR A 1 249 ? -39.605 -20.172 13.770 1.00 44.66 249 THR A C 1
ATOM 1981 O O . THR A 1 249 ? -40.129 -21.274 13.913 1.00 44.66 249 THR A O 1
ATOM 1984 N N . SER A 1 250 ? -39.269 -19.420 14.821 1.00 38.62 250 SER A N 1
ATOM 1985 C CA . SER A 1 250 ? -39.462 -19.835 16.212 1.00 38.62 250 SER A CA 1
ATOM 1986 C C . SER A 1 250 ? -40.190 -18.779 17.051 1.00 38.62 250 SER A C 1
ATOM 1988 O O . SER A 1 250 ? -39.657 -18.309 18.047 1.00 38.62 250 SER A O 1
ATOM 1990 N N . GLY A 1 251 ? -41.434 -18.462 16.675 1.00 37.28 251 GLY A N 1
ATOM 1991 C CA . GLY A 1 251 ? -42.415 -17.811 17.556 1.00 37.28 251 GLY A CA 1
ATOM 1992 C C . GLY A 1 251 ? -42.266 -16.291 17.671 1.00 37.28 251 GLY A C 1
ATOM 1993 O O . GLY A 1 251 ? -41.199 -15.777 17.979 1.00 37.28 251 GLY A O 1
ATOM 1994 N N . GLY A 1 252 ? -43.364 -15.575 17.408 1.00 39.22 252 GLY A N 1
ATOM 1995 C CA . GLY A 1 252 ? -43.416 -14.120 17.244 1.00 39.22 252 GLY A CA 1
ATOM 1996 C C . GLY A 1 252 ? -42.675 -13.309 18.310 1.00 39.22 252 GLY A C 1
ATOM 1997 O O . GLY A 1 252 ? -42.809 -13.555 19.507 1.00 39.22 252 GLY A O 1
ATOM 1998 N N . PHE A 1 253 ? -41.924 -12.306 17.853 1.00 44.78 253 PHE A N 1
ATOM 1999 C CA . PHE A 1 253 ? -41.191 -11.380 18.706 1.00 44.78 253 PHE A CA 1
ATOM 2000 C C . PHE A 1 253 ? -41.512 -9.931 18.321 1.00 44.78 253 PHE A C 1
ATOM 2002 O O . PHE A 1 253 ? -41.502 -9.573 17.143 1.00 44.78 253 PHE A O 1
ATOM 2009 N N . ASP A 1 254 ? -41.818 -9.119 19.330 1.00 42.31 254 ASP A N 1
ATOM 2010 C CA . ASP A 1 254 ? -42.136 -7.696 19.230 1.00 42.31 254 ASP A CA 1
ATOM 2011 C C . ASP A 1 254 ? -40.842 -6.862 19.277 1.00 42.31 254 ASP A C 1
ATOM 2013 O O . ASP A 1 254 ? -40.078 -6.909 20.245 1.00 42.31 254 ASP A O 1
ATOM 2017 N N . VAL A 1 255 ? -40.591 -6.098 18.211 1.00 44.50 255 VAL A N 1
ATOM 2018 C CA . VAL A 1 255 ? -39.375 -5.287 18.007 1.00 44.50 255 VAL A CA 1
ATOM 2019 C C . VAL A 1 255 ? -39.291 -4.117 19.001 1.00 44.50 255 VAL A C 1
ATOM 2021 O O . VAL A 1 255 ? -38.209 -3.578 19.228 1.00 44.50 255 VAL A O 1
ATOM 2024 N N . SER A 1 256 ? -40.399 -3.758 19.661 1.00 40.44 256 SER A N 1
ATOM 2025 C CA . SER A 1 256 ? -40.432 -2.707 20.686 1.00 40.44 256 SER A CA 1
ATOM 2026 C C . SER A 1 256 ? -39.694 -3.072 21.988 1.00 40.44 256 SER A C 1
ATOM 2028 O O . SER A 1 256 ? -39.413 -2.189 22.795 1.00 40.44 256 SER A O 1
ATOM 2030 N N . ASN A 1 257 ? -39.305 -4.345 22.165 1.00 37.66 257 ASN A N 1
ATOM 2031 C CA . ASN A 1 257 ? -38.596 -4.859 23.346 1.00 37.66 257 ASN A CA 1
ATOM 2032 C C . ASN A 1 257 ? -37.115 -5.215 23.101 1.00 37.66 257 ASN A C 1
ATOM 2034 O O . ASN A 1 257 ? -36.480 -5.885 23.924 1.00 37.66 257 ASN A O 1
ATOM 2038 N N . ILE A 1 258 ? -36.525 -4.771 21.986 1.00 40.09 258 ILE A N 1
ATOM 2039 C CA . ILE A 1 258 ? -35.079 -4.904 21.775 1.00 40.09 258 ILE A CA 1
ATOM 2040 C C . ILE A 1 258 ? -34.356 -3.862 22.633 1.00 40.09 258 ILE A C 1
ATOM 2042 O O . ILE A 1 258 ? -34.441 -2.661 22.397 1.00 40.09 258 ILE A O 1
ATOM 2046 N N . SER A 1 259 ? -33.611 -4.340 23.628 1.00 38.69 259 SER A N 1
ATOM 2047 C CA . SER A 1 259 ? -32.733 -3.519 24.463 1.00 38.69 259 SER A CA 1
ATOM 2048 C C . SER A 1 259 ? -31.270 -3.887 24.215 1.00 38.69 259 SER A C 1
ATOM 2050 O O . SER A 1 259 ? -30.962 -4.895 23.577 1.00 38.69 259 SER A O 1
ATOM 2052 N N . SER A 1 260 ? -30.330 -3.117 24.765 1.00 35.72 260 SER A N 1
ATOM 2053 C CA . SER A 1 260 ? -28.900 -3.468 24.747 1.00 35.72 260 SER A CA 1
ATOM 2054 C C . SER A 1 260 ? -28.615 -4.879 25.304 1.00 35.72 260 SER A C 1
ATOM 2056 O O . SER A 1 260 ? -27.646 -5.523 24.900 1.00 35.72 260 SER A O 1
ATOM 2058 N N . HIS A 1 261 ? -29.496 -5.413 26.163 1.00 36.44 261 HIS A N 1
ATOM 2059 C CA . HIS A 1 261 ? -29.436 -6.795 26.650 1.00 36.44 261 HIS A CA 1
ATOM 2060 C C . HIS A 1 261 ? -29.709 -7.848 25.565 1.00 36.44 261 HIS A C 1
ATOM 2062 O O . HIS A 1 261 ? -29.149 -8.943 25.638 1.00 36.44 261 HIS A O 1
ATOM 2068 N N . SER A 1 262 ? -30.495 -7.526 24.537 1.00 38.44 262 SER A N 1
ATOM 2069 C CA . SER A 1 262 ? -30.794 -8.437 23.429 1.00 38.44 262 SER A CA 1
ATOM 2070 C C . SER A 1 262 ? -29.545 -8.713 22.583 1.00 38.44 262 SER A C 1
ATOM 2072 O O . SER A 1 262 ? -29.272 -9.861 22.253 1.00 38.44 262 SER A O 1
ATOM 2074 N N . LEU A 1 263 ? -28.706 -7.699 22.336 1.00 44.50 263 LEU A N 1
ATOM 2075 C CA . LEU A 1 263 ? -27.432 -7.843 21.609 1.00 44.50 263 LEU A CA 1
ATOM 2076 C C . LEU A 1 263 ? -26.406 -8.687 22.387 1.00 44.50 263 LEU A C 1
ATOM 2078 O O . LEU A 1 263 ? -25.702 -9.532 21.820 1.00 44.50 263 LEU A O 1
ATOM 2082 N N . LYS A 1 264 ? -26.363 -8.503 23.712 1.00 44.84 264 LYS A N 1
ATOM 2083 C CA . LYS A 1 264 ? -25.550 -9.312 24.628 1.00 44.84 264 LYS A CA 1
ATOM 2084 C C . LYS A 1 264 ? -26.000 -10.774 24.615 1.00 44.84 264 LYS A C 1
ATOM 2086 O O . LYS A 1 264 ? -25.167 -11.667 24.483 1.00 44.84 264 LYS A O 1
ATOM 2091 N N . HIS A 1 265 ? -27.306 -11.024 24.691 1.00 44.78 265 HIS A N 1
ATOM 2092 C CA . HIS A 1 265 ? -27.862 -12.375 24.654 1.00 44.78 265 HIS A CA 1
ATOM 2093 C C . HIS A 1 265 ? -27.569 -13.082 23.322 1.00 44.78 265 HIS A C 1
ATOM 2095 O O . HIS A 1 265 ? -27.120 -14.227 23.329 1.00 44.78 265 HIS A O 1
ATOM 2101 N N . THR A 1 266 ? -27.715 -12.383 22.192 1.00 48.97 266 THR A N 1
ATOM 2102 C CA . THR A 1 266 ? -27.410 -12.917 20.854 1.00 48.97 266 THR A CA 1
ATOM 2103 C C . THR A 1 266 ? -25.951 -13.355 20.734 1.00 48.97 266 THR A C 1
ATOM 2105 O O . THR A 1 266 ? -25.669 -14.478 20.315 1.00 48.97 266 THR A O 1
ATOM 2108 N N . THR A 1 267 ? -25.013 -12.526 21.195 1.00 51.66 267 THR A N 1
ATOM 2109 C CA . THR A 1 267 ? -23.575 -12.839 21.144 1.00 51.66 267 THR A CA 1
ATOM 2110 C C . THR A 1 267 ? -23.231 -14.079 21.984 1.00 51.66 267 THR A C 1
ATOM 2112 O O . THR A 1 267 ? -22.468 -14.947 21.553 1.00 51.66 267 THR A O 1
ATOM 2115 N N . LEU A 1 268 ? -23.840 -14.216 23.167 1.00 50.88 268 LEU A N 1
ATOM 2116 C CA . LEU A 1 268 ? -23.661 -15.382 24.041 1.00 50.88 268 LEU A CA 1
ATOM 2117 C C . LEU A 1 268 ? -24.311 -16.651 23.492 1.00 50.88 268 LEU A C 1
ATOM 2119 O O . LEU A 1 268 ? -23.773 -17.749 23.662 1.00 50.88 268 LEU A O 1
ATOM 2123 N N . GLN A 1 269 ? -25.449 -16.506 22.819 1.00 44.81 269 GLN A N 1
ATOM 2124 C CA . GLN A 1 269 ? -26.160 -17.602 22.175 1.00 44.81 269 GLN A CA 1
ATOM 2125 C C . GLN A 1 269 ? -25.396 -18.124 20.952 1.00 44.81 269 GLN A C 1
ATOM 2127 O O . GLN A 1 269 ? -25.317 -19.334 20.749 1.00 44.81 269 GLN A O 1
ATOM 2132 N N . TRP A 1 270 ? -24.780 -17.248 20.159 1.00 52.28 270 TRP A N 1
ATOM 2133 C CA . TRP A 1 270 ? -23.940 -17.652 19.027 1.00 52.28 270 TRP A CA 1
ATOM 2134 C C . TRP A 1 270 ? -22.654 -18.330 19.484 1.00 52.28 270 TRP A C 1
ATOM 2136 O O . TRP A 1 270 ? -22.309 -19.396 18.977 1.00 52.28 270 TRP A O 1
ATOM 2146 N N . ALA A 1 271 ? -22.006 -17.790 20.518 1.00 55.06 271 ALA A N 1
ATOM 2147 C CA . ALA A 1 271 ? -20.887 -18.460 21.166 1.00 55.06 271 ALA A CA 1
ATOM 2148 C C . ALA A 1 271 ? -21.293 -19.858 21.675 1.00 55.06 271 ALA A C 1
ATOM 2150 O O . ALA A 1 271 ? -20.521 -20.805 21.557 1.00 55.06 271 ALA A O 1
ATOM 2151 N N . ALA A 1 272 ? -22.517 -20.017 22.196 1.00 49.19 272 ALA A N 1
ATOM 2152 C CA . ALA A 1 272 ? -23.025 -21.307 22.665 1.00 49.19 272 ALA A CA 1
ATOM 2153 C C . ALA A 1 272 ? -23.177 -22.317 21.530 1.00 49.19 272 ALA A C 1
ATOM 2155 O O . ALA A 1 272 ? -22.713 -23.448 21.651 1.00 49.19 272 ALA A O 1
ATOM 2156 N N . LYS A 1 273 ? -23.802 -21.893 20.427 1.00 49.22 273 LYS A N 1
ATOM 2157 C CA . LYS A 1 273 ? -24.028 -22.724 19.238 1.00 49.22 273 LYS A CA 1
ATOM 2158 C C . LYS A 1 273 ? -22.721 -23.116 18.544 1.00 49.22 273 LYS A C 1
ATOM 2160 O O . LYS A 1 273 ? -22.628 -24.216 18.020 1.00 49.22 273 LYS A O 1
ATOM 2165 N N . TRP A 1 274 ? -21.704 -22.257 18.596 1.00 58.06 274 TRP A N 1
ATOM 2166 C CA . TRP A 1 274 ? -20.360 -22.550 18.085 1.00 58.06 274 TRP A CA 1
ATOM 2167 C C . TRP A 1 274 ? -19.568 -23.535 18.968 1.00 58.06 274 TRP A C 1
ATOM 2169 O O . TRP A 1 274 ? -18.466 -23.940 18.615 1.00 58.06 274 TRP A O 1
ATOM 2179 N N . GLY A 1 275 ? -20.110 -23.928 20.126 1.00 60.94 275 GLY A N 1
ATOM 2180 C CA . GLY A 1 275 ? -19.437 -24.829 21.060 1.00 60.94 275 GLY A CA 1
ATOM 2181 C C . GLY A 1 275 ? -18.412 -24.128 21.950 1.00 60.94 275 GLY A C 1
ATOM 2182 O O . GLY A 1 275 ? -17.571 -24.787 22.556 1.00 60.94 275 GLY A O 1
ATOM 2183 N N . MET A 1 276 ? -18.472 -22.795 22.058 1.00 60.88 276 MET A N 1
ATOM 2184 C CA . MET A 1 276 ? -17.622 -22.059 22.987 1.00 60.88 276 MET A CA 1
ATOM 2185 C C . MET A 1 276 ? -17.942 -22.487 24.414 1.00 60.88 276 MET A C 1
ATOM 2187 O O . MET A 1 276 ? -19.110 -22.592 24.812 1.00 60.88 276 MET A O 1
ATOM 2191 N N . ASP A 1 277 ? -16.895 -22.720 25.194 1.00 64.81 277 ASP A N 1
ATOM 2192 C CA . ASP A 1 277 ? -17.059 -23.243 26.537 1.00 64.81 277 ASP A CA 1
ATOM 2193 C C . ASP A 1 277 ? -17.949 -22.331 27.404 1.00 64.81 277 ASP A C 1
ATOM 2195 O O . ASP A 1 277 ? -17.929 -21.097 27.303 1.00 64.81 277 ASP A O 1
ATOM 2199 N N . LYS A 1 278 ? -18.792 -22.956 28.233 1.00 54.69 278 LYS A N 1
ATOM 2200 C CA . LYS A 1 278 ? -19.794 -22.268 29.058 1.00 54.69 278 LYS A CA 1
ATOM 2201 C C . LYS A 1 278 ? -19.146 -21.252 29.996 1.00 54.69 278 LYS A C 1
ATOM 2203 O O . LYS A 1 278 ? -19.735 -20.196 30.224 1.00 54.69 278 LYS A O 1
ATOM 2208 N N . TYR A 1 279 ? -17.939 -21.523 30.487 1.00 55.97 279 TYR A N 1
ATOM 2209 C CA . TYR A 1 279 ? -17.185 -20.597 31.321 1.00 55.97 279 TYR A CA 1
ATOM 2210 C C . TYR A 1 279 ? -16.817 -19.324 30.551 1.00 55.97 279 TYR A C 1
ATOM 2212 O O . TYR A 1 279 ? -17.105 -18.219 31.008 1.00 55.97 279 TYR A O 1
ATOM 2220 N N . ILE A 1 280 ? -16.290 -19.469 29.332 1.00 56.12 280 ILE A N 1
ATOM 2221 C CA . ILE A 1 280 ? -15.929 -18.337 28.465 1.00 56.12 280 ILE A CA 1
ATOM 2222 C C . ILE A 1 280 ? -17.168 -17.517 28.094 1.00 56.12 280 ILE A C 1
ATOM 2224 O O . ILE A 1 280 ? -17.126 -16.291 28.117 1.00 56.12 280 ILE A O 1
ATOM 2228 N N . ARG A 1 281 ? -18.307 -18.167 27.842 1.00 61.44 281 ARG A N 1
ATOM 2229 C CA . ARG A 1 281 ? -19.587 -17.478 27.604 1.00 61.44 281 ARG A CA 1
ATOM 2230 C C . ARG A 1 281 ? -20.090 -16.726 28.830 1.00 61.44 281 ARG A C 1
ATOM 2232 O O . ARG A 1 281 ? -20.568 -15.606 28.715 1.00 61.44 281 ARG A O 1
ATOM 2239 N N . THR A 1 282 ? -19.956 -17.307 30.013 1.00 51.88 282 THR A N 1
ATOM 2240 C CA . THR A 1 282 ? -20.382 -16.664 31.267 1.00 51.88 282 THR A CA 1
ATOM 2241 C C . THR A 1 282 ? -19.508 -15.447 31.586 1.00 51.88 282 THR A C 1
ATOM 2243 O O . THR A 1 282 ? -20.012 -14.423 32.052 1.00 51.88 282 THR A O 1
ATOM 2246 N N . LEU A 1 283 ? -18.217 -15.530 31.245 1.00 52.91 283 LEU A N 1
ATOM 2247 C CA . LEU A 1 283 ? -17.265 -14.425 31.314 1.00 52.91 283 LEU A CA 1
ATOM 2248 C C . LEU A 1 283 ? -17.604 -13.316 30.304 1.00 52.91 283 LEU A C 1
ATOM 2250 O O . LEU A 1 283 ? -17.707 -12.154 30.690 1.00 52.91 283 LEU A O 1
ATOM 2254 N N . LEU A 1 284 ? -17.861 -13.671 29.040 1.00 54.62 284 LEU A N 1
ATOM 2255 C CA . LEU A 1 284 ? -18.331 -12.742 27.999 1.00 54.62 284 LEU A CA 1
ATOM 2256 C C . LEU A 1 284 ? -19.674 -12.089 28.370 1.00 54.62 284 LEU A C 1
ATOM 2258 O O . LEU A 1 284 ? -19.955 -10.961 27.974 1.00 54.62 284 LEU A O 1
ATOM 2262 N N . GLY A 1 285 ? -20.500 -12.788 29.151 1.00 50.56 285 GLY A N 1
ATOM 2263 C CA . GLY A 1 285 ? -21.802 -12.329 29.622 1.00 50.56 285 GLY A CA 1
ATOM 2264 C C . GLY A 1 285 ? -21.755 -11.514 30.908 1.00 50.56 285 GLY A C 1
ATOM 2265 O O . GLY A 1 285 ? -22.806 -11.115 31.405 1.00 50.56 285 GLY A O 1
ATOM 2266 N N . HIS A 1 286 ? -20.569 -11.230 31.445 1.00 44.59 286 HIS A N 1
ATOM 2267 C CA . HIS A 1 286 ? -20.381 -10.390 32.626 1.00 44.59 286 HIS A CA 1
ATOM 2268 C C . HIS A 1 286 ? -21.170 -10.857 33.875 1.00 44.59 286 HIS A C 1
ATOM 2270 O O . HIS A 1 286 ? -21.563 -10.037 34.699 1.00 44.59 286 HIS A O 1
ATOM 2276 N N . HIS A 1 287 ? -21.376 -12.170 34.048 1.00 47.78 287 HIS A N 1
ATOM 2277 C CA . HIS A 1 287 ? -21.994 -12.767 35.249 1.00 47.78 287 HIS A CA 1
ATOM 2278 C C . HIS A 1 287 ? -20.957 -13.165 36.318 1.00 47.78 287 HIS A C 1
ATOM 2280 O O . HIS A 1 287 ? -21.121 -14.152 37.032 1.00 47.78 287 HIS A O 1
ATOM 2286 N N . SER A 1 288 ? -19.856 -12.421 36.433 1.00 41.03 288 SER A N 1
ATOM 2287 C CA . SER A 1 288 ? -18.787 -12.735 37.381 1.00 41.03 288 SER A CA 1
ATOM 2288 C C . SER A 1 288 ? -18.964 -11.993 38.707 1.00 41.03 288 SER A C 1
ATOM 2290 O O . SER A 1 288 ? -18.293 -10.991 38.942 1.00 41.03 288 SER A O 1
ATOM 2292 N N . THR A 1 289 ? -19.802 -12.512 39.600 1.00 36.66 289 THR A N 1
ATOM 2293 C CA . THR A 1 289 ? -19.599 -12.329 41.045 1.00 36.66 289 THR A CA 1
ATOM 2294 C C . THR A 1 289 ? -20.243 -13.458 41.839 1.00 36.66 289 THR A C 1
ATOM 2296 O O . THR A 1 289 ? -21.446 -13.687 41.774 1.00 36.66 289 THR A O 1
ATOM 2299 N N . GLY A 1 290 ? -19.416 -14.105 42.660 1.00 35.19 290 GLY A N 1
ATOM 2300 C CA . GLY A 1 290 ? -19.855 -14.904 43.798 1.00 35.19 290 GLY A CA 1
ATOM 2301 C C . GLY A 1 290 ? -19.512 -16.379 43.669 1.00 35.19 290 GLY A C 1
ATOM 2302 O O . GLY A 1 290 ? -20.134 -17.114 42.907 1.00 35.19 290 GLY A O 1
ATOM 2303 N N . GLY A 1 291 ? -18.545 -16.831 44.468 1.00 37.41 291 GLY A N 1
ATOM 2304 C CA . GLY A 1 291 ? -18.307 -18.245 44.727 1.00 37.41 291 GLY A CA 1
ATOM 2305 C C . GLY A 1 291 ? -19.580 -18.953 45.201 1.00 37.41 291 GLY A C 1
ATOM 2306 O O . GLY A 1 291 ? -19.916 -18.922 46.377 1.00 37.41 291 GLY A O 1
ATOM 2307 N N . LYS A 1 292 ? -20.282 -19.559 44.239 1.00 35.88 292 LYS A N 1
ATOM 2308 C CA . LYS A 1 292 ? -20.617 -20.995 44.158 1.00 35.88 292 LYS A CA 1
ATOM 2309 C C . LYS A 1 292 ? -20.301 -21.578 42.762 1.00 35.88 292 LYS A C 1
ATOM 2311 O O . LYS A 1 292 ? -20.732 -22.670 42.427 1.00 35.88 292 LYS A O 1
ATOM 2316 N N . SER A 1 293 ? -19.548 -20.839 41.939 1.00 45.34 293 SER A N 1
ATOM 2317 C CA . SER A 1 293 ? -19.182 -21.186 40.552 1.00 45.34 293 SER A CA 1
ATOM 2318 C C . SER A 1 293 ? -17.654 -21.242 40.354 1.00 45.34 293 SER A C 1
ATOM 2320 O O . SER A 1 293 ? -17.156 -21.056 39.244 1.00 45.34 293 SER A O 1
ATOM 2322 N N . LEU A 1 294 ? -16.906 -21.420 41.446 1.00 33.06 294 LEU A N 1
ATOM 2323 C CA . LEU A 1 294 ? -15.462 -21.194 41.524 1.00 33.06 294 LEU A CA 1
ATOM 2324 C C . LEU A 1 294 ? -14.785 -22.252 42.420 1.00 33.06 294 LEU A C 1
ATOM 2326 O O . LEU A 1 294 ? -13.850 -21.920 43.142 1.00 33.06 294 LEU A O 1
ATOM 2330 N N . ASP A 1 295 ? -15.243 -23.513 42.370 1.00 31.11 295 ASP A N 1
ATOM 2331 C CA . ASP A 1 295 ? -14.465 -24.677 42.854 1.00 31.11 295 ASP A CA 1
ATOM 2332 C C . ASP A 1 295 ? -13.345 -24.972 41.853 1.00 31.11 295 ASP A C 1
ATOM 2334 O O . ASP A 1 295 ? -13.303 -25.927 41.082 1.00 31.11 295 ASP A O 1
ATOM 2338 N N . THR A 1 296 ? -12.480 -23.976 41.825 1.00 34.53 296 THR A N 1
ATOM 2339 C CA . THR A 1 296 ? -11.530 -23.616 40.808 1.00 34.53 296 THR A CA 1
ATOM 2340 C C . THR A 1 296 ? -10.223 -24.338 41.089 1.00 34.53 296 THR A C 1
ATOM 2342 O O . THR A 1 296 ? -9.509 -23.997 42.025 1.00 34.53 296 THR A O 1
ATOM 2345 N N . TYR A 1 297 ? -9.888 -25.273 40.201 1.00 36.12 297 TYR A N 1
ATOM 2346 C CA . TYR A 1 297 ? -8.526 -25.472 39.700 1.00 36.12 297 TYR A CA 1
ATOM 2347 C C . TYR A 1 297 ? -7.450 -25.806 40.754 1.00 36.12 297 TYR A C 1
ATOM 2349 O O . TYR A 1 297 ? -6.308 -25.349 40.660 1.00 36.12 297 TYR A O 1
ATOM 2357 N N . ALA A 1 298 ? -7.789 -26.671 41.714 1.00 27.56 298 ALA A N 1
ATOM 2358 C CA . ALA A 1 298 ? -6.820 -27.415 42.514 1.00 27.56 298 ALA A CA 1
ATOM 2359 C C . ALA A 1 298 ? -6.729 -28.866 42.005 1.00 27.56 298 ALA A C 1
ATOM 2361 O O . ALA A 1 298 ? -7.606 -29.672 42.270 1.00 27.56 298 ALA A O 1
ATOM 2362 N N . ARG A 1 299 ? -5.664 -29.115 41.232 1.00 40.41 299 ARG A N 1
ATOM 2363 C CA . ARG A 1 299 ? -4.876 -30.355 41.061 1.00 40.41 299 ARG A CA 1
ATOM 2364 C C . ARG A 1 299 ? -5.583 -31.722 41.195 1.00 40.41 299 ARG A C 1
ATOM 2366 O O . ARG A 1 299 ? -5.997 -32.108 42.280 1.00 40.41 299 ARG A O 1
ATOM 2373 N N . ASP A 1 300 ? -5.468 -32.474 40.095 1.00 40.22 300 ASP A N 1
ATOM 2374 C CA . ASP A 1 300 ? -5.692 -33.915 39.894 1.00 40.22 300 ASP A CA 1
ATOM 2375 C C . ASP A 1 300 ? -7.137 -34.439 39.964 1.00 40.22 300 ASP A C 1
ATOM 2377 O O . ASP A 1 300 ? -7.991 -33.874 40.636 1.00 40.22 300 ASP A O 1
ATOM 2381 N N . VAL A 1 301 ? -7.349 -35.574 39.272 1.00 30.81 301 VAL A N 1
ATOM 2382 C CA . VAL A 1 301 ? -8.583 -36.373 39.067 1.00 30.81 301 VAL A CA 1
ATOM 2383 C C . VAL A 1 301 ? -9.374 -35.947 37.807 1.00 30.81 301 VAL A C 1
ATOM 2385 O O . VAL A 1 301 ? -10.072 -34.940 37.837 1.00 30.81 301 VAL A O 1
ATOM 2388 N N . LEU A 1 302 ? -9.356 -36.629 36.650 1.00 33.47 302 LEU A N 1
ATOM 2389 C CA . LEU A 1 302 ? -8.784 -37.898 36.154 1.00 33.47 302 LEU A CA 1
ATOM 2390 C C . LEU A 1 302 ? -8.431 -37.726 34.664 1.00 33.47 302 LEU A C 1
ATOM 2392 O O . LEU A 1 302 ? -9.234 -37.073 33.957 1.00 33.47 302 LEU A O 1
#

pLDDT: mean 74.1, std 22.01, range [27.56, 98.44]

Foldseek 3Di:
DDDDDDDDPPPPDDPDDPDPDDPPQCPCVVVDDPPPPDAPVRVQVVLLVLLLVLVCVVCVLDLVQFPCSVVQPVVDPVSNSVVSSVLCPPPRSVLSNLLSVLVVVLQVVCCVVPVPDRPPPPELVSLVVVLVVCVVVPHALCSLVSNVVSNVCCCPRGNGHHDPVDDNHDPVSVVSSVVSVVVDPDPPDDDDQDPVNLVVLVVQLPDPVHDPVSNVVSVLVNCCVLVVDDPVRSSPCDDDDPPCVVVVVPDDDDPVPDDPVNSLVVVLVVCVVVVNDPVVSCVSSVVDDDPVVPPDDDDDDD

Secondary structure (DSSP, 8-state):
--------------------PPPTT-SSTTTS-----S-HHHHHHHHHHHHHHHHHHHHHT-GGGBTTTTTS-TT-HHHHHHHHHHHTTT--HHHHHHHHHHHHHHHHHHHHH-TTS-S-SB-HHHHHHHHHHHHHTT--HHHHHHHHHHHHHIIIII-B-B-SSS-SS-HHHHHHHHHHHHTSPP--PPPPPPHHHHHHHHHHHH-TTS-HHHHHHHHHHHHHHHH---HHHHHS--------HHHHTTS---GGG--HHHHHHHHHHHHHHTT--HHHHHHHTT----TTS-----S---

Sequence (302 aa):
MPVSLEAADSTVSRAAKRVKVVPADQLFRKAVNFKLRESDEQKEDR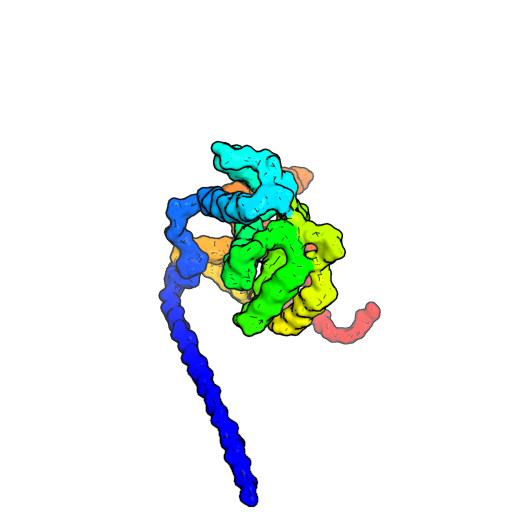CWERAIERWLVIIAESPSASLIGATLPLRDVQQSMAVVRELFGKKAVGTVLKRANDILKFFTWCRETHPFRSPIPFEGAVVDEYLRHLRDTGKKVGALRGFAEAINFSLHVVGLSATLDRPVWSPWAKGLLSFMDLQRPSKSSKIALTVAMVKWLEEFLVSEDNGICDRYAAGTCLFAIFSRSRNSDLKVCENWDLDFEDIRTSGGFDVSNISSHSLKHTTLQWAAKWGMDKYIRTLLGHHSTGGKSLDTYARDVL

Radius of gyration: 28.71 Å; chains: 1; bounding box: 98×57×73 Å

InterPro domains:
  IPR010998 Integrase/recombinase, N-terminal [G3DSA:1.10.150.130] (78-199)

Organism: NCBI:txid1628268